Protein AF-A0A9Q0Y8W0-F1 (afdb_monomer)

Solvent-accessible surface area (backbone atoms only — not comparable to full-atom values): 10728 Å² total; per-residue (Å²): 133,84,52,69,48,58,52,47,44,50,32,36,52,51,34,32,49,40,34,57,54,47,57,70,48,88,45,72,69,58,38,52,52,37,49,51,52,36,51,53,31,54,50,52,44,53,53,51,50,51,50,48,46,49,45,43,47,73,63,55,81,49,59,82,89,46,38,66,56,55,62,47,46,57,55,52,53,52,53,52,50,53,51,51,48,55,53,47,51,73,75,35,83,51,65,51,59,43,40,47,63,69,28,56,61,34,58,60,49,42,54,47,43,68,77,70,49,78,64,56,49,69,58,27,50,76,66,73,36,53,70,62,20,48,54,52,52,53,53,53,25,58,76,60,75,45,88,78,58,68,68,58,54,44,65,70,70,71,51,97,58,88,71,62,63,78,71,49,50,62,52,54,50,48,69,42,42,93,81,65,84,94,73,83,74,94,128

Mean predicted aligned error: 11.07 Å

Secondary structure (DSSP, 8-state):
---HHHHHHHHHHHHHHHHHHHHT--SHHHHHHHHHHHHHHHHHHHHHHHHHHHHHHHHTS--GGGHHHHHHHHHHHHHHHHHHHHHHHHH---HHHHHHHHHTTHHHHHHHHHHH-PPPHHHHHHTT-HHHHHHHHHHHHHHTT-PPPHHHHHHHHSSSS---GGGTHHHHHHHH-TT--------

Sequence (187 aa):
MFGRRNTLLFCYTTGGLFGIVTVFSSNVWMYLILRFCIATVLKGIGLCCFVLDFLLAATELVAPSKRIFVGNFMWLFFAAGYTVLAGSAKLIPDWRILQLVLTLPYIPLIIITYFFVPESPRWLINQKRSEDAEKVLRKMAKVNKRIISDDFMERAFNRNEVCKYKRFEPLIKTLVRKRRPLIRGPD

pLDDT: mean 75.41, std 16.38, range [36.25, 95.56]

InterPro domains:
  IPR005828 Major facilitator, sugar transporter-like [PF00083] (1-146)
  IPR020846 Major facilitator superfamily domain [PS50850] (1-187)
  IPR036259 MFS transporter superfamily [G3DSA:1.20.1250.20] (1-185)
  IPR036259 MFS transporter superfamily [SSF103473] (2-146)

Structure (mmCIF, N/CA/C/O backbone):
data_AF-A0A9Q0Y8W0-F1
#
_entry.id   AF-A0A9Q0Y8W0-F1
#
loop_
_atom_site.group_PDB
_atom_site.id
_atom_site.type_symbol
_atom_site.label_atom_id
_atom_site.label_alt_id
_atom_site.label_comp_id
_atom_site.label_asym_id
_atom_site.label_entity_id
_atom_site.label_seq_id
_atom_site.pdbx_PDB_ins_code
_atom_site.Cartn_x
_atom_site.Cartn_y
_atom_site.Cartn_z
_atom_site.occupancy
_atom_site.B_iso_or_equiv
_atom_site.auth_seq_id
_atom_site.auth_comp_id
_atom_site.auth_asym_id
_atom_site.auth_atom_id
_atom_site.pdbx_PDB_model_num
ATOM 1 N N . MET A 1 1 ? -2.803 16.425 12.060 1.00 52.62 1 MET A N 1
ATOM 2 C CA . MET A 1 1 ? -1.991 15.277 11.590 1.00 52.62 1 MET A CA 1
ATOM 3 C C . MET A 1 1 ? -2.895 14.302 10.849 1.00 52.62 1 MET A C 1
ATOM 5 O O . MET A 1 1 ? -3.936 13.933 11.388 1.00 52.62 1 MET A O 1
ATOM 9 N N . PHE A 1 2 ? -2.544 13.957 9.608 1.00 64.06 2 PHE A N 1
ATOM 10 C CA . PHE A 1 2 ? -3.330 13.065 8.747 1.00 64.06 2 PHE A CA 1
ATOM 11 C C . PHE A 1 2 ? -3.473 11.664 9.363 1.00 64.06 2 PHE A C 1
ATOM 13 O O . PHE A 1 2 ? -2.566 11.184 10.042 1.00 64.06 2 PHE A O 1
ATOM 20 N N . GLY A 1 3 ? -4.642 11.048 9.168 1.00 71.56 3 GLY A N 1
ATOM 21 C CA . GLY A 1 3 ? -4.932 9.693 9.634 1.00 71.56 3 GLY A CA 1
ATOM 22 C C . GLY A 1 3 ? -4.072 8.657 8.916 1.00 71.56 3 GLY A C 1
ATOM 23 O O . GLY A 1 3 ? -3.661 8.848 7.775 1.00 71.56 3 GLY A O 1
ATOM 24 N N . ARG A 1 4 ? -3.816 7.543 9.588 1.00 76.56 4 ARG A N 1
ATOM 25 C CA . ARG A 1 4 ? -2.918 6.464 9.166 1.00 76.56 4 ARG A CA 1
ATOM 26 C C . ARG A 1 4 ? -3.359 5.812 7.857 1.00 76.56 4 ARG A C 1
ATOM 28 O O . ARG A 1 4 ? -2.528 5.542 6.994 1.00 76.56 4 ARG A O 1
ATOM 35 N N . ARG A 1 5 ? -4.667 5.600 7.686 1.00 82.75 5 ARG A N 1
ATOM 36 C CA . ARG A 1 5 ? -5.245 5.086 6.438 1.00 82.75 5 ARG A CA 1
ATOM 37 C C . ARG A 1 5 ? -5.061 6.095 5.311 1.00 82.75 5 ARG A C 1
ATOM 39 O O . ARG A 1 5 ? -4.659 5.717 4.218 1.00 82.75 5 ARG A O 1
ATOM 46 N N . ASN A 1 6 ? -5.329 7.371 5.581 1.00 84.12 6 ASN A N 1
ATOM 47 C CA . ASN A 1 6 ? -5.225 8.426 4.573 1.00 84.12 6 ASN A CA 1
ATOM 48 C C . ASN A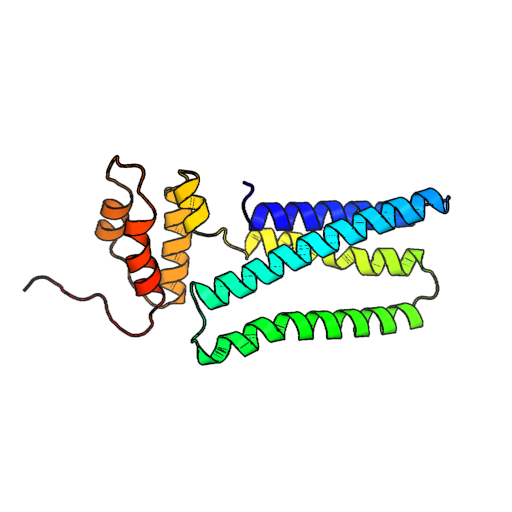 1 6 ? -3.776 8.630 4.119 1.00 84.12 6 ASN A C 1
ATOM 50 O O . ASN A 1 6 ? -3.540 8.788 2.926 1.00 84.12 6 ASN A O 1
ATOM 54 N N . THR A 1 7 ? -2.813 8.558 5.041 1.00 87.69 7 THR A N 1
ATOM 55 C CA . THR A 1 7 ? -1.385 8.602 4.708 1.00 87.69 7 THR A CA 1
ATOM 56 C C . THR A 1 7 ? -0.986 7.417 3.830 1.00 87.69 7 THR A C 1
ATOM 58 O O . THR A 1 7 ? -0.338 7.620 2.811 1.00 87.69 7 THR A O 1
ATOM 61 N N . LEU A 1 8 ? -1.421 6.193 4.156 1.00 87.25 8 LEU A N 1
ATOM 62 C CA . LEU A 1 8 ? -1.144 5.016 3.324 1.00 87.25 8 LEU A CA 1
ATOM 63 C C . LEU A 1 8 ? -1.755 5.128 1.927 1.00 87.25 8 LEU A C 1
ATOM 65 O O . LEU A 1 8 ? -1.072 4.860 0.945 1.00 87.25 8 LEU A O 1
ATOM 69 N N . LEU A 1 9 ? -3.014 5.563 1.829 1.00 90.06 9 LEU A N 1
ATOM 70 C CA . LEU A 1 9 ? -3.670 5.789 0.542 1.00 90.06 9 LEU A CA 1
ATOM 71 C C . LEU A 1 9 ? -2.912 6.824 -0.291 1.00 90.06 9 LEU A C 1
ATOM 73 O O . LEU 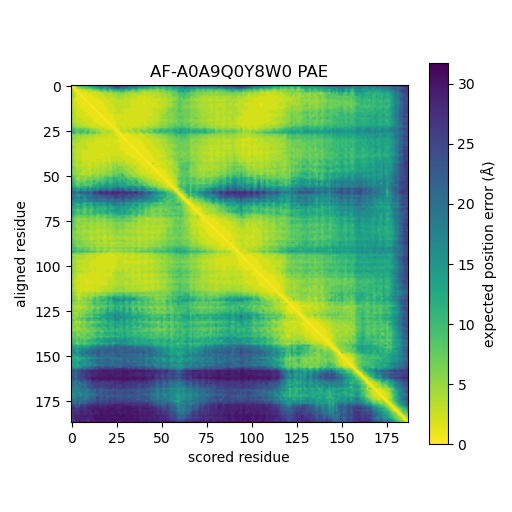A 1 9 ? -2.656 6.574 -1.463 1.00 90.06 9 LEU A O 1
ATOM 77 N N . PHE A 1 10 ? -2.497 7.936 0.319 1.00 91.56 10 PHE A N 1
ATOM 78 C CA . PHE A 1 10 ? -1.690 8.957 -0.344 1.00 91.56 10 PHE A CA 1
ATOM 79 C C . PHE A 1 10 ? -0.336 8.415 -0.819 1.00 91.56 10 PHE A C 1
ATOM 81 O O . PHE A 1 10 ? 0.087 8.685 -1.942 1.00 91.56 10 PHE A O 1
ATOM 88 N N . CYS A 1 11 ? 0.350 7.624 0.005 1.00 91.75 11 CYS A N 1
ATOM 89 C CA . CYS A 1 11 ? 1.612 7.015 -0.392 1.00 91.75 11 CYS A CA 1
ATOM 90 C C . CYS A 1 11 ? 1.425 6.004 -1.533 1.00 91.75 11 CYS A C 1
ATOM 92 O O . CYS A 1 11 ? 2.208 6.002 -2.476 1.00 91.75 11 CYS A O 1
ATOM 94 N N . TYR A 1 12 ? 0.387 5.166 -1.501 1.00 92.56 12 TYR A N 1
ATOM 95 C CA . TYR A 1 12 ? 0.153 4.219 -2.590 1.00 92.56 12 TYR A CA 1
ATOM 96 C C . TYR A 1 12 ? -0.222 4.916 -3.901 1.00 92.56 12 TYR A C 1
ATOM 98 O O . TYR A 1 12 ? 0.279 4.530 -4.956 1.00 92.56 12 TYR A O 1
ATOM 106 N N . THR A 1 13 ? -1.052 5.960 -3.861 1.00 93.69 13 THR A N 1
ATOM 107 C CA . THR A 1 13 ? -1.419 6.701 -5.076 1.00 93.69 13 THR A CA 1
ATOM 108 C C . THR A 1 13 ? -0.220 7.432 -5.668 1.00 93.69 13 THR A C 1
ATOM 110 O O . THR A 1 13 ? 0.054 7.288 -6.856 1.00 93.69 13 THR A O 1
ATOM 113 N N . THR A 1 14 ? 0.543 8.163 -4.853 1.00 94.00 14 THR A N 1
ATOM 114 C CA . THR A 1 14 ? 1.739 8.885 -5.321 1.00 94.00 14 THR A CA 1
ATOM 115 C C . THR A 1 14 ? 2.842 7.940 -5.796 1.00 94.00 14 THR A C 1
ATOM 117 O O . THR A 1 14 ? 3.442 8.186 -6.840 1.00 94.00 14 THR A O 1
ATOM 120 N N . GLY A 1 15 ? 3.069 6.824 -5.098 1.00 92.94 15 GLY A N 1
ATOM 121 C CA . GLY A 1 15 ? 4.027 5.795 -5.507 1.00 92.94 15 GLY A CA 1
ATOM 122 C C . GLY A 1 15 ? 3.657 5.148 -6.841 1.00 92.94 15 GLY A C 1
ATOM 123 O O . GLY A 1 15 ? 4.518 5.011 -7.709 1.00 92.94 15 GLY A O 1
ATOM 124 N N . GLY A 1 16 ? 2.373 4.829 -7.037 1.00 93.25 16 GLY A N 1
ATOM 125 C CA . GLY A 1 16 ? 1.867 4.299 -8.302 1.00 93.25 16 GLY A CA 1
ATOM 126 C C . GLY A 1 16 ? 1.998 5.294 -9.458 1.00 93.25 16 GLY A C 1
ATOM 127 O O . GLY A 1 16 ? 2.483 4.938 -10.530 1.00 93.25 16 GLY A O 1
ATOM 128 N N . LEU A 1 17 ? 1.650 6.564 -9.226 1.00 95.00 17 LEU A N 1
ATOM 129 C CA . LEU A 1 17 ? 1.790 7.629 -10.222 1.00 95.00 17 LEU A CA 1
ATOM 130 C C . LEU A 1 17 ? 3.249 7.829 -10.637 1.00 95.00 17 LEU A C 1
ATOM 132 O O . LEU A 1 17 ? 3.553 7.794 -11.828 1.00 95.00 17 LEU A O 1
ATOM 136 N N . PHE A 1 18 ? 4.168 7.973 -9.678 1.00 94.88 18 PHE A N 1
ATOM 137 C CA . PHE A 1 18 ? 5.590 8.086 -10.003 1.00 94.88 18 PHE A CA 1
ATOM 138 C C . PHE A 1 18 ? 6.119 6.824 -10.689 1.00 94.88 18 PHE A C 1
ATOM 140 O O . PHE A 1 18 ? 6.945 6.929 -11.597 1.00 94.88 18 PHE A O 1
ATOM 147 N N . GLY A 1 19 ? 5.616 5.644 -10.314 1.00 92.75 19 GLY A N 1
ATOM 148 C CA . GLY A 1 19 ? 5.933 4.376 -10.964 1.00 92.75 19 GLY A CA 1
ATOM 149 C C . GLY A 1 19 ? 5.612 4.381 -12.459 1.00 92.75 19 GLY A C 1
ATOM 150 O O . GLY A 1 19 ? 6.488 4.054 -13.258 1.00 92.75 19 GLY A O 1
ATOM 151 N N . ILE A 1 20 ? 4.413 4.842 -12.831 1.00 94.62 20 ILE A N 1
ATOM 152 C CA . ILE A 1 20 ? 3.975 4.982 -14.230 1.00 94.62 20 ILE A CA 1
ATOM 153 C C . ILE A 1 20 ? 4.790 6.058 -14.953 1.00 94.62 20 ILE A C 1
ATOM 155 O O . ILE A 1 20 ? 5.298 5.815 -16.042 1.00 94.62 20 ILE A O 1
ATOM 159 N N . VAL A 1 21 ? 4.973 7.235 -14.348 1.00 94.88 21 VAL A N 1
ATOM 160 C CA . VAL A 1 21 ? 5.713 8.347 -14.977 1.00 94.88 21 VAL A CA 1
ATOM 161 C C . VAL A 1 21 ? 7.175 7.970 -15.251 1.00 94.88 21 VAL A C 1
ATOM 163 O O . VAL A 1 21 ? 7.734 8.367 -16.272 1.00 94.88 21 VAL A O 1
ATOM 166 N N . THR A 1 22 ? 7.786 7.143 -14.394 1.00 93.62 22 THR A N 1
ATOM 167 C CA . THR A 1 22 ? 9.165 6.648 -14.578 1.00 93.62 22 THR A CA 1
ATOM 168 C C . THR A 1 22 ? 9.324 5.851 -15.871 1.00 93.62 22 THR A C 1
ATOM 170 O O . THR A 1 22 ? 10.373 5.910 -16.504 1.00 93.62 22 THR A O 1
ATOM 173 N N . VAL A 1 23 ? 8.279 5.154 -16.319 1.00 94.00 23 VAL A N 1
ATOM 174 C CA . VAL A 1 23 ? 8.302 4.367 -17.562 1.00 94.00 23 VAL A CA 1
ATOM 175 C C . VAL A 1 23 ? 8.443 5.256 -18.792 1.00 94.00 23 VAL A C 1
ATOM 177 O O . VAL A 1 23 ? 8.940 4.791 -19.810 1.00 94.00 23 VAL A O 1
ATOM 180 N N . PHE A 1 24 ? 8.073 6.534 -18.702 1.00 92.69 24 PHE A N 1
ATOM 181 C CA . PHE A 1 24 ? 8.186 7.509 -19.786 1.00 92.69 24 PHE A CA 1
ATOM 182 C C . PHE A 1 24 ? 9.444 8.378 -19.688 1.00 92.69 24 PHE A C 1
ATOM 184 O O . PHE A 1 24 ? 9.618 9.293 -20.487 1.00 92.69 24 PHE A O 1
ATOM 191 N N . SER A 1 25 ? 10.352 8.111 -18.741 1.00 91.94 25 SER A N 1
ATOM 192 C CA . SER A 1 25 ? 11.565 8.918 -18.619 1.00 91.94 25 SER A CA 1
ATOM 193 C C . SER A 1 25 ? 12.485 8.714 -19.826 1.00 91.94 25 SER A C 1
ATOM 195 O O . SER A 1 25 ? 12.904 7.587 -20.117 1.00 91.94 25 SER A O 1
ATOM 197 N N . SER A 1 26 ? 12.821 9.811 -20.502 1.00 89.44 26 SER A N 1
ATOM 198 C CA . SER A 1 26 ? 13.785 9.836 -21.615 1.00 89.44 26 SER A CA 1
ATOM 199 C C . SER A 1 26 ? 15.170 10.328 -21.186 1.00 89.44 26 SER A C 1
ATOM 201 O O . SER A 1 26 ? 16.152 10.051 -21.861 1.00 89.44 26 SER A O 1
ATOM 203 N N . ASN A 1 27 ? 15.258 11.015 -20.039 1.00 92.81 27 ASN A N 1
ATOM 204 C CA . ASN A 1 27 ? 16.492 11.586 -19.499 1.00 92.81 27 ASN A CA 1
ATOM 205 C C . ASN A 1 27 ? 16.899 10.900 -18.191 1.00 92.81 27 ASN A C 1
ATOM 207 O O . ASN A 1 27 ? 16.056 10.649 -17.327 1.00 92.81 27 ASN A O 1
ATOM 211 N N . VAL A 1 28 ? 18.205 10.698 -17.996 1.00 92.56 28 VAL A N 1
ATOM 212 C CA . VAL A 1 28 ? 18.759 10.096 -16.768 1.00 92.56 28 VAL A CA 1
ATOM 213 C C . VAL A 1 28 ? 18.404 10.924 -15.529 1.00 92.56 28 VAL A C 1
ATOM 215 O O . VAL A 1 28 ? 17.997 10.366 -14.516 1.00 92.56 28 VAL A O 1
ATOM 218 N N . TRP A 1 29 ? 18.464 12.256 -15.612 1.00 94.81 29 TRP A N 1
ATOM 219 C CA . TRP A 1 29 ? 18.089 13.140 -14.501 1.00 94.81 29 TRP A CA 1
ATOM 220 C C . TRP A 1 29 ? 16.623 12.987 -14.090 1.00 94.81 29 TRP A C 1
ATOM 222 O O . TRP A 1 29 ? 16.322 12.880 -12.903 1.00 94.81 29 TRP A O 1
ATOM 232 N N . MET A 1 30 ? 15.716 12.900 -15.068 1.00 93.38 30 MET A N 1
ATOM 233 C CA . MET A 1 30 ? 14.295 12.647 -14.814 1.00 93.38 30 MET A CA 1
ATOM 234 C C . MET A 1 30 ? 14.099 11.290 -14.130 1.00 93.38 30 MET A C 1
ATOM 236 O O . MET A 1 30 ? 13.372 11.200 -13.144 1.00 93.38 30 MET A O 1
ATOM 240 N N . TYR A 1 31 ? 14.791 10.253 -14.607 1.00 92.19 31 TYR A N 1
ATOM 241 C CA . TYR A 1 31 ? 14.757 8.926 -13.996 1.00 92.19 31 TYR A CA 1
ATOM 242 C C . TYR A 1 31 ? 15.250 8.941 -12.539 1.00 92.19 31 TYR A C 1
ATOM 244 O O . TYR A 1 31 ? 14.592 8.381 -11.663 1.00 92.19 31 TYR A O 1
ATOM 252 N N . LEU A 1 32 ? 16.369 9.615 -12.252 1.00 94.44 32 LEU A N 1
ATOM 253 C CA . LEU A 1 32 ? 16.937 9.705 -10.902 1.00 94.44 32 LEU A CA 1
ATOM 254 C C . LEU A 1 32 ? 16.018 10.453 -9.929 1.00 94.44 32 LEU A C 1
ATOM 256 O O . LEU A 1 32 ? 15.803 9.983 -8.811 1.00 94.44 32 LEU A O 1
ATOM 260 N N . ILE A 1 33 ? 15.436 11.576 -10.358 1.00 95.56 33 ILE A N 1
ATOM 261 C CA . ILE A 1 33 ? 14.494 12.350 -9.539 1.00 95.56 33 ILE A CA 1
ATOM 262 C C . ILE A 1 33 ? 13.257 11.504 -9.219 1.00 95.56 33 ILE A C 1
ATOM 264 O O . ILE A 1 33 ? 12.865 11.392 -8.058 1.00 95.56 33 ILE A O 1
ATOM 268 N N . LEU A 1 34 ? 12.675 10.840 -10.220 1.00 93.88 34 LEU A N 1
ATOM 269 C CA . LEU A 1 34 ? 11.510 9.979 -10.011 1.00 93.88 34 LEU A CA 1
ATOM 270 C C . LEU A 1 34 ? 11.836 8.787 -9.105 1.00 93.88 34 LEU A C 1
ATOM 272 O O . LEU A 1 34 ? 11.052 8.459 -8.214 1.00 93.88 34 LEU A O 1
ATOM 276 N N . ARG A 1 35 ? 13.020 8.181 -9.255 1.00 92.25 35 ARG A N 1
ATOM 277 C CA . ARG A 1 35 ? 13.505 7.126 -8.352 1.00 92.25 35 ARG A CA 1
ATOM 278 C C . ARG A 1 35 ? 13.642 7.616 -6.917 1.00 92.25 35 ARG A C 1
ATOM 280 O O . ARG A 1 35 ? 13.246 6.893 -6.004 1.00 92.25 35 ARG A O 1
ATOM 287 N N . PHE A 1 36 ? 14.145 8.829 -6.711 1.00 94.75 36 PHE A N 1
ATOM 288 C CA . PHE A 1 36 ? 14.231 9.441 -5.389 1.00 94.75 36 PHE A CA 1
ATOM 289 C C . PHE A 1 36 ? 12.840 9.672 -4.772 1.00 94.75 36 PHE A C 1
ATOM 291 O O . PHE A 1 36 ? 12.607 9.321 -3.610 1.00 94.75 36 PHE A O 1
ATOM 298 N N . CYS A 1 37 ? 11.883 10.178 -5.556 1.00 94.50 37 CYS A N 1
ATOM 299 C CA . CYS A 1 37 ? 10.496 10.351 -5.120 1.00 94.50 37 CYS A CA 1
ATOM 300 C C . CYS A 1 37 ? 9.853 9.011 -4.729 1.00 94.50 37 CYS A C 1
ATOM 302 O O . CYS A 1 37 ? 9.291 8.893 -3.639 1.00 94.50 37 CYS A O 1
ATOM 304 N N . ILE A 1 38 ? 10.001 7.976 -5.563 1.00 93.00 38 ILE A N 1
ATOM 305 C CA . ILE A 1 38 ? 9.509 6.620 -5.271 1.00 93.00 38 ILE A CA 1
ATOM 306 C C . ILE A 1 38 ? 10.153 6.073 -3.992 1.00 93.00 38 ILE A C 1
ATOM 308 O O . ILE A 1 38 ? 9.450 5.539 -3.136 1.00 93.00 38 ILE A O 1
ATOM 312 N N . ALA A 1 39 ? 11.470 6.227 -3.824 1.00 92.06 39 ALA A N 1
ATOM 313 C CA . ALA A 1 39 ? 12.176 5.765 -2.631 1.00 92.06 39 ALA A CA 1
ATOM 314 C C . ALA A 1 39 ? 11.650 6.447 -1.360 1.00 92.06 39 ALA A C 1
ATOM 316 O O . ALA A 1 39 ? 11.426 5.782 -0.348 1.00 92.06 39 ALA A O 1
ATOM 317 N N . THR A 1 40 ? 11.386 7.752 -1.423 1.00 92.19 40 THR A N 1
ATOM 318 C CA . THR A 1 40 ? 10.826 8.521 -0.302 1.00 92.19 40 THR A CA 1
ATOM 319 C C . THR A 1 40 ? 9.428 8.028 0.063 1.00 92.19 40 THR A C 1
ATOM 321 O O . THR A 1 40 ? 9.139 7.780 1.236 1.00 92.19 40 THR A O 1
ATOM 324 N N . VAL A 1 41 ? 8.579 7.800 -0.940 1.00 92.06 41 VAL A N 1
ATOM 325 C CA . VAL A 1 41 ? 7.234 7.248 -0.744 1.00 92.06 41 VAL A CA 1
ATOM 326 C C . VAL A 1 41 ? 7.292 5.844 -0.136 1.00 92.06 41 VAL A C 1
ATOM 328 O O . VAL A 1 41 ? 6.598 5.579 0.845 1.00 92.06 41 VAL A O 1
ATOM 331 N N . LEU A 1 42 ? 8.160 4.962 -0.642 1.00 88.62 42 LEU A N 1
ATOM 332 C CA . LEU A 1 42 ? 8.352 3.610 -0.105 1.00 88.62 42 LEU A CA 1
ATOM 333 C C . LEU A 1 42 ? 8.801 3.627 1.361 1.00 88.62 42 LEU A C 1
ATOM 335 O O . LEU A 1 42 ? 8.310 2.833 2.166 1.00 88.62 42 LEU A O 1
ATOM 339 N N . LYS A 1 43 ? 9.693 4.551 1.739 1.00 87.25 43 LYS A N 1
ATOM 340 C CA . LYS A 1 43 ? 10.077 4.749 3.145 1.00 87.25 43 LYS A CA 1
ATOM 341 C C . LYS A 1 43 ? 8.895 5.225 3.992 1.00 87.25 43 LYS A C 1
ATOM 343 O O . LYS A 1 43 ? 8.714 4.717 5.097 1.00 87.25 43 LYS A O 1
ATOM 348 N N . GLY A 1 44 ? 8.062 6.124 3.464 1.00 86.31 44 GLY A N 1
ATOM 349 C CA . GLY A 1 44 ? 6.818 6.556 4.108 1.00 86.31 44 GLY A CA 1
ATOM 350 C C . GLY A 1 44 ? 5.840 5.403 4.357 1.00 86.31 44 GLY A C 1
ATOM 351 O O . GLY A 1 44 ? 5.316 5.273 5.465 1.00 86.31 44 GLY A O 1
ATOM 352 N N . ILE A 1 45 ? 5.657 4.519 3.370 1.00 85.69 45 ILE A N 1
ATOM 353 C CA . ILE A 1 45 ? 4.845 3.297 3.504 1.00 85.69 45 ILE A CA 1
ATOM 354 C C . ILE A 1 45 ? 5.426 2.402 4.597 1.00 85.69 45 ILE A C 1
ATOM 356 O O . ILE A 1 45 ? 4.697 1.999 5.499 1.00 85.69 45 ILE A O 1
ATOM 360 N N . GLY A 1 46 ? 6.737 2.141 4.563 1.00 83.88 46 GLY A N 1
ATOM 361 C CA . GLY A 1 46 ? 7.416 1.316 5.563 1.00 83.88 46 GLY A CA 1
ATOM 362 C C . GLY A 1 46 ? 7.227 1.839 6.987 1.00 83.88 46 GLY A C 1
ATOM 363 O O . GLY A 1 46 ? 6.885 1.068 7.881 1.00 83.88 46 GLY A O 1
ATOM 364 N N . LEU A 1 47 ? 7.361 3.152 7.197 1.00 83.31 47 LEU A N 1
ATOM 365 C CA . LEU A 1 47 ? 7.113 3.777 8.497 1.00 83.31 47 LEU A CA 1
ATOM 366 C C . LEU A 1 47 ? 5.649 3.608 8.932 1.00 83.31 47 LEU A C 1
ATOM 368 O O . LEU A 1 47 ? 5.381 3.251 10.078 1.00 83.31 47 LEU A O 1
ATOM 372 N N . CYS A 1 48 ? 4.696 3.829 8.022 1.00 81.81 48 CYS A N 1
ATOM 373 C CA . CYS A 1 48 ? 3.276 3.662 8.318 1.00 81.81 48 CYS A CA 1
ATOM 374 C C . CYS A 1 48 ? 2.943 2.211 8.685 1.00 81.81 48 CYS A C 1
ATOM 376 O O . CYS A 1 48 ? 2.250 2.003 9.677 1.00 81.81 48 CYS A O 1
ATOM 378 N N . CYS A 1 49 ? 3.465 1.232 7.938 1.00 78.38 49 CYS A N 1
ATOM 379 C CA . CYS A 1 49 ? 3.350 -0.203 8.216 1.00 78.38 49 CYS A CA 1
ATOM 380 C C . CYS A 1 49 ? 3.928 -0.557 9.586 1.00 78.38 49 CYS A C 1
ATOM 382 O O . CYS A 1 49 ? 3.216 -1.125 10.406 1.00 78.38 49 CYS A O 1
ATOM 384 N N . PHE A 1 50 ? 5.147 -0.106 9.885 1.00 75.06 50 PHE A N 1
ATOM 385 C CA . PHE A 1 50 ? 5.776 -0.329 11.185 1.00 75.06 50 PHE A CA 1
ATOM 386 C C . PHE A 1 50 ? 4.938 0.245 12.334 1.00 75.06 50 PHE A C 1
ATOM 388 O O . PHE A 1 50 ? 4.749 -0.400 13.364 1.00 75.06 50 PHE A O 1
ATOM 395 N N . VAL A 1 51 ? 4.368 1.439 12.148 1.00 73.75 51 VAL A N 1
ATOM 396 C CA . VAL A 1 51 ? 3.431 2.026 13.111 1.00 73.75 51 VAL A CA 1
ATOM 397 C C . VAL A 1 51 ? 2.129 1.223 13.178 1.00 73.75 51 VAL A C 1
ATOM 399 O O . VAL A 1 51 ? 1.590 1.089 14.274 1.00 73.75 51 VAL A O 1
ATOM 402 N N . LEU A 1 52 ? 1.610 0.661 12.073 1.00 71.06 52 LEU A N 1
ATOM 403 C CA . LEU A 1 52 ? 0.447 -0.235 12.130 1.00 71.06 52 LEU A CA 1
ATOM 404 C C . LEU A 1 52 ? 0.758 -1.454 12.981 1.00 71.06 52 LEU A C 1
ATOM 406 O O . LEU A 1 52 ? -0.033 -1.771 13.859 1.00 71.06 52 LEU A O 1
ATOM 410 N N . ASP A 1 53 ? 1.880 -2.112 12.717 1.00 66.75 53 ASP A N 1
ATOM 411 C CA . ASP A 1 53 ? 2.270 -3.364 13.349 1.00 66.75 53 ASP A CA 1
ATOM 412 C C . ASP A 1 53 ? 2.565 -3.143 14.825 1.00 66.75 53 ASP A C 1
ATOM 414 O O . ASP A 1 53 ? 2.056 -3.871 15.679 1.00 66.75 53 ASP A O 1
ATOM 418 N N . PHE A 1 54 ? 3.294 -2.072 15.147 1.00 66.25 54 PHE A N 1
ATOM 419 C CA . PHE A 1 54 ? 3.543 -1.670 16.521 1.00 66.25 54 PHE A CA 1
ATOM 420 C C . PHE A 1 54 ? 2.247 -1.290 17.230 1.00 66.25 54 PHE A C 1
ATOM 422 O O . PHE A 1 54 ? 2.023 -1.742 18.346 1.00 66.25 54 PHE A O 1
ATOM 429 N N . LEU A 1 55 ? 1.352 -0.520 16.603 1.00 62.72 55 LEU A N 1
ATOM 430 C CA . LEU A 1 55 ? 0.061 -0.181 17.197 1.00 62.72 55 LEU A CA 1
ATOM 431 C C . LEU A 1 55 ? -0.802 -1.438 17.367 1.00 62.72 55 LEU A C 1
ATOM 433 O O . LEU A 1 55 ? -1.373 -1.617 18.430 1.00 62.72 55 LEU A O 1
ATOM 437 N N . LEU A 1 56 ? -0.877 -2.345 16.396 1.00 60.62 56 LEU A N 1
ATOM 438 C CA . LEU A 1 56 ? -1.618 -3.610 16.499 1.00 60.62 56 LEU A CA 1
ATOM 439 C C . LEU A 1 56 ? -1.058 -4.501 17.621 1.00 60.62 56 LEU A C 1
ATOM 441 O O . LEU A 1 56 ? -1.827 -5.078 18.395 1.00 60.62 56 LEU A O 1
ATOM 445 N N . ALA A 1 57 ? 0.270 -4.557 17.753 1.00 54.91 57 ALA A N 1
ATOM 446 C CA . ALA A 1 57 ? 0.981 -5.286 18.800 1.00 54.91 57 ALA A CA 1
ATOM 447 C C . ALA A 1 57 ? 0.861 -4.623 20.188 1.00 54.91 57 ALA A C 1
ATOM 449 O O . ALA A 1 57 ? 0.806 -5.316 21.212 1.00 54.91 57 ALA A O 1
ATOM 450 N N . ALA A 1 58 ? 0.824 -3.289 20.238 1.00 50.31 58 ALA A N 1
ATOM 451 C CA . ALA A 1 58 ? 0.768 -2.493 21.459 1.00 50.31 58 ALA A CA 1
ATOM 452 C C . ALA A 1 58 ? -0.663 -2.274 21.958 1.00 50.31 58 ALA A C 1
ATOM 454 O O . ALA A 1 58 ? -0.871 -2.213 23.170 1.00 50.31 58 ALA A O 1
ATOM 455 N N . THR A 1 59 ? -1.641 -2.154 21.057 1.00 49.91 59 THR A N 1
ATOM 456 C CA . THR A 1 59 ? -2.998 -1.729 21.408 1.00 49.91 59 THR A CA 1
ATOM 457 C C . THR A 1 59 ? -4.022 -2.848 21.481 1.00 49.91 59 THR A C 1
ATOM 459 O O . THR A 1 59 ? -4.724 -2.844 22.483 1.00 49.91 59 THR A O 1
ATOM 462 N N . GLU A 1 60 ? -4.160 -3.796 20.543 1.00 50.78 60 GLU A N 1
ATOM 463 C CA . GLU A 1 60 ? -5.543 -4.291 20.362 1.00 50.78 60 GLU A CA 1
ATOM 464 C C . GLU A 1 60 ? -5.831 -5.769 20.022 1.00 50.78 60 GLU A C 1
ATOM 466 O O . GLU A 1 60 ? -6.970 -6.172 20.244 1.00 50.78 60 GLU A O 1
ATOM 471 N N . LEU A 1 61 ? -4.913 -6.635 19.561 1.00 50.16 61 LEU A N 1
ATOM 472 C CA . LEU A 1 61 ? -5.346 -7.986 19.098 1.00 50.16 61 LEU A CA 1
ATOM 473 C C . LEU A 1 61 ? -4.413 -9.162 19.413 1.00 50.16 61 LEU A C 1
ATOM 475 O O . LEU A 1 61 ? -4.787 -10.323 19.230 1.00 50.16 61 LEU A O 1
ATOM 479 N N . VAL A 1 62 ? -3.205 -8.894 19.900 1.00 48.94 62 VAL A N 1
ATOM 480 C CA . VAL A 1 62 ? -2.137 -9.895 19.915 1.00 48.94 62 VAL A CA 1
ATOM 481 C C . VAL A 1 62 ? -1.585 -10.037 21.328 1.00 48.94 62 VAL A C 1
ATOM 483 O O . VAL A 1 62 ? -1.149 -9.067 21.946 1.00 48.94 62 VAL A O 1
ATOM 486 N N . ALA A 1 63 ? -1.640 -11.260 21.866 1.00 51.56 63 ALA A N 1
ATOM 487 C CA . ALA A 1 63 ? -1.071 -11.568 23.174 1.00 51.56 63 ALA A CA 1
ATOM 488 C C . ALA A 1 63 ? 0.417 -11.156 23.213 1.00 51.56 63 ALA A C 1
ATOM 490 O O . ALA A 1 63 ? 1.091 -11.275 22.188 1.00 51.56 63 ALA A O 1
ATOM 491 N N . PRO A 1 64 ? 0.961 -10.722 24.367 1.00 56.84 64 PRO A N 1
ATOM 492 C CA . PRO A 1 64 ? 2.362 -10.307 24.490 1.00 56.84 64 PRO A CA 1
ATOM 493 C C . PRO A 1 64 ? 3.365 -11.304 23.885 1.00 56.84 64 PRO A C 1
ATOM 495 O O . PRO A 1 64 ? 4.358 -10.887 23.299 1.00 56.84 64 PRO A O 1
ATOM 498 N N . SER A 1 65 ? 3.051 -12.604 23.935 1.00 59.06 65 SER A N 1
ATOM 499 C CA . SER A 1 65 ? 3.844 -13.702 23.364 1.00 59.06 65 SER A CA 1
ATOM 500 C C . SER A 1 65 ? 3.950 -13.710 21.835 1.00 59.06 65 SER A C 1
ATOM 502 O O . SER A 1 65 ? 4.848 -14.335 21.286 1.00 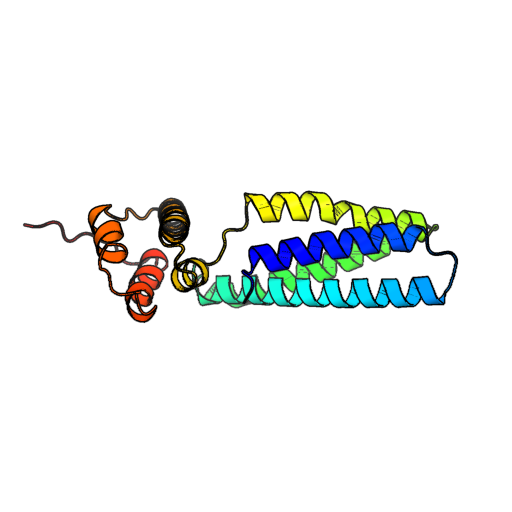59.06 65 SER A O 1
ATOM 504 N N . LYS A 1 66 ? 3.050 -13.027 21.123 1.00 60.78 66 LYS A N 1
ATOM 505 C CA . LYS A 1 66 ? 2.971 -13.017 19.653 1.00 60.78 66 LYS A CA 1
ATOM 506 C C . LYS A 1 66 ? 3.463 -11.695 19.041 1.00 60.78 66 LYS A C 1
ATOM 508 O O . LYS A 1 66 ? 3.477 -11.560 17.822 1.00 60.78 66 LYS A O 1
ATOM 513 N N . ARG A 1 67 ? 3.901 -10.730 19.860 1.00 64.75 67 ARG A N 1
ATOM 514 C CA . ARG A 1 67 ? 4.378 -9.409 19.404 1.00 64.75 67 ARG A CA 1
ATOM 515 C C . ARG A 1 67 ? 5.623 -9.494 18.522 1.00 64.75 67 ARG A C 1
ATOM 517 O O . ARG A 1 67 ? 5.678 -8.831 17.495 1.00 64.75 67 ARG A O 1
ATOM 524 N N . ILE A 1 68 ? 6.577 -10.347 18.898 1.00 66.69 68 ILE A N 1
ATOM 525 C CA . ILE A 1 68 ? 7.801 -10.587 18.117 1.00 66.69 68 ILE A CA 1
ATOM 526 C C . ILE A 1 68 ? 7.446 -11.200 16.757 1.00 66.69 68 ILE A C 1
ATOM 528 O O . ILE A 1 68 ? 7.976 -10.785 15.735 1.00 66.69 68 ILE A O 1
ATOM 532 N N . PHE A 1 69 ? 6.491 -12.134 16.731 1.00 66.94 69 PHE A N 1
ATOM 533 C CA . PHE A 1 69 ? 6.026 -12.751 15.490 1.00 66.94 69 PHE A CA 1
ATOM 534 C C . PHE A 1 69 ? 5.390 -11.728 14.538 1.00 66.94 69 PHE A C 1
ATOM 536 O O . PHE A 1 69 ? 5.710 -11.732 13.358 1.00 66.94 69 PHE A O 1
ATOM 543 N N . VAL A 1 70 ? 4.551 -10.817 15.046 1.00 67.56 70 VAL A N 1
ATOM 544 C CA . VAL A 1 70 ? 3.940 -9.746 14.232 1.00 67.56 70 VAL A CA 1
ATOM 545 C C . VAL A 1 70 ? 4.990 -8.765 13.710 1.00 67.56 70 VAL A C 1
ATOM 547 O O . VAL A 1 70 ? 4.962 -8.432 12.532 1.00 67.56 70 VAL A O 1
ATOM 550 N N . GLY A 1 71 ? 5.952 -8.358 14.544 1.00 67.75 71 GLY A N 1
ATOM 551 C CA . GLY A 1 71 ? 7.049 -7.490 14.103 1.00 67.75 71 GLY A CA 1
ATOM 552 C C . GLY A 1 71 ? 7.946 -8.147 13.047 1.00 67.75 71 GLY A C 1
ATOM 553 O O . GLY A 1 71 ? 8.360 -7.496 12.093 1.00 67.75 71 GLY A O 1
ATOM 554 N N . ASN A 1 72 ? 8.202 -9.452 13.172 1.00 75.75 72 ASN A N 1
ATOM 555 C CA . ASN A 1 72 ? 8.981 -10.214 12.192 1.00 75.75 72 ASN A CA 1
ATOM 556 C C . ASN A 1 72 ? 8.206 -10.524 10.911 1.00 75.75 72 ASN A C 1
ATOM 558 O O . ASN A 1 72 ? 8.820 -10.700 9.862 1.00 75.75 72 ASN A O 1
ATOM 562 N N . PHE A 1 73 ? 6.875 -10.558 10.969 1.00 75.25 73 PHE A N 1
ATOM 563 C CA . PHE A 1 73 ? 6.036 -10.803 9.802 1.00 75.25 73 PHE A CA 1
ATOM 564 C C . PHE A 1 73 ? 6.333 -9.780 8.702 1.00 75.25 73 PHE A C 1
ATOM 566 O O . PHE A 1 73 ? 6.610 -10.176 7.577 1.00 75.25 73 PHE A O 1
ATOM 573 N N . MET A 1 74 ? 6.417 -8.488 9.037 1.00 75.69 74 MET A N 1
ATOM 574 C CA . MET A 1 74 ? 6.779 -7.424 8.091 1.00 75.69 74 MET A CA 1
ATOM 575 C C . MET A 1 74 ? 8.099 -7.717 7.360 1.00 75.69 74 MET A C 1
ATOM 577 O O . MET A 1 74 ? 8.158 -7.630 6.134 1.00 75.69 74 MET A O 1
ATOM 581 N N . TRP A 1 75 ? 9.143 -8.125 8.087 1.00 83.00 75 TRP A N 1
ATOM 582 C CA . TRP A 1 75 ? 10.446 -8.458 7.502 1.00 83.00 75 TRP A CA 1
ATOM 583 C C . TRP A 1 75 ? 10.386 -9.659 6.555 1.00 83.00 75 TRP A C 1
ATOM 585 O O . TRP A 1 75 ? 11.044 -9.641 5.516 1.00 83.00 75 TRP A O 1
ATOM 595 N N . LEU A 1 76 ? 9.556 -10.661 6.860 1.00 84.62 76 LEU A N 1
ATOM 596 C CA . LEU A 1 76 ? 9.322 -11.796 5.964 1.00 84.62 76 LEU A CA 1
ATOM 597 C C . LEU A 1 76 ? 8.657 -11.354 4.652 1.00 84.62 76 LEU A C 1
ATOM 599 O O . LEU A 1 76 ? 9.073 -11.806 3.587 1.00 84.62 76 LEU A O 1
ATOM 603 N N . PHE A 1 77 ? 7.690 -10.429 4.699 1.00 83.44 77 PHE A N 1
ATOM 604 C CA . PHE A 1 77 ? 7.101 -9.853 3.480 1.00 83.44 77 PHE A CA 1
ATOM 605 C C . PHE A 1 77 ? 8.115 -9.049 2.671 1.00 83.44 77 PHE A C 1
ATOM 607 O O . PHE A 1 77 ? 8.119 -9.150 1.445 1.00 83.44 77 PHE A O 1
ATOM 614 N N . PHE A 1 78 ? 8.997 -8.288 3.327 1.00 84.19 78 PHE A N 1
ATOM 615 C CA . PHE A 1 78 ? 10.079 -7.587 2.633 1.00 84.19 78 PHE A CA 1
ATOM 616 C C . PHE A 1 78 ? 11.025 -8.560 1.934 1.00 84.19 78 PHE A C 1
ATOM 618 O O . PHE A 1 78 ? 11.314 -8.377 0.753 1.00 84.19 78 PHE A O 1
ATOM 625 N N . ALA A 1 79 ? 11.477 -9.601 2.636 1.00 89.75 79 ALA A N 1
ATOM 626 C CA . ALA A 1 79 ? 12.351 -10.619 2.065 1.00 89.75 79 ALA A CA 1
ATOM 627 C C . ALA A 1 79 ? 11.694 -11.293 0.851 1.00 89.75 79 ALA A C 1
ATOM 629 O O . ALA A 1 79 ? 12.283 -11.316 -0.227 1.00 89.75 79 ALA A O 1
ATOM 630 N N . ALA A 1 80 ? 10.441 -11.738 0.994 1.00 90.12 80 ALA A N 1
ATOM 631 C CA . ALA A 1 80 ? 9.677 -12.329 -0.100 1.00 90.12 80 ALA A CA 1
ATOM 632 C C . ALA A 1 80 ? 9.521 -11.363 -1.288 1.00 90.12 80 ALA A C 1
ATOM 634 O O . ALA A 1 80 ? 9.716 -11.759 -2.435 1.00 90.12 80 ALA A O 1
ATOM 635 N N . GLY A 1 81 ? 9.233 -10.084 -1.023 1.00 89.00 81 GLY A N 1
ATOM 636 C CA . GLY A 1 81 ? 9.132 -9.047 -2.049 1.00 89.00 81 GLY A CA 1
ATOM 637 C C . GLY A 1 81 ? 1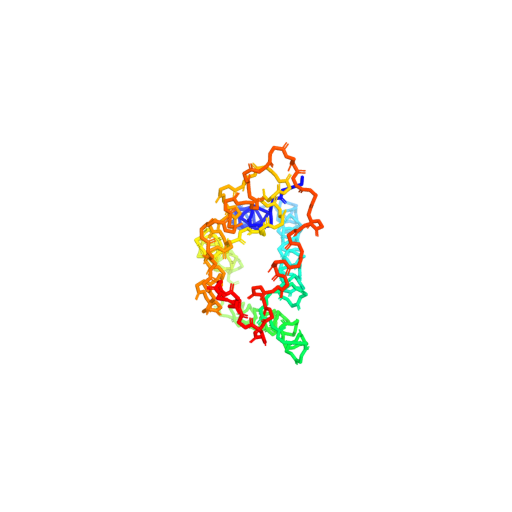0.432 -8.856 -2.834 1.00 89.00 81 GLY A C 1
ATOM 638 O O . GLY A 1 81 ? 10.397 -8.791 -4.061 1.00 89.00 81 GLY A O 1
ATOM 639 N N . TYR A 1 82 ? 11.586 -8.835 -2.158 1.00 90.94 82 TYR A N 1
ATOM 640 C CA . TYR A 1 82 ? 12.890 -8.763 -2.827 1.00 90.94 82 TYR A CA 1
ATOM 641 C C . TYR A 1 82 ? 13.202 -10.018 -3.644 1.00 90.94 82 TYR A C 1
ATOM 643 O O . TYR A 1 82 ? 13.731 -9.901 -4.748 1.00 90.94 82 TYR A O 1
ATOM 651 N N . THR A 1 83 ? 12.844 -11.207 -3.155 1.00 93.81 83 THR A N 1
ATOM 652 C CA . THR A 1 83 ? 13.009 -12.454 -3.915 1.00 93.81 83 THR A CA 1
ATOM 653 C C . THR A 1 83 ? 12.159 -12.449 -5.188 1.00 93.81 83 THR A C 1
ATOM 655 O O . THR A 1 83 ? 12.667 -12.764 -6.264 1.00 93.81 83 THR A O 1
ATOM 658 N N . VAL A 1 84 ? 10.891 -12.032 -5.100 1.00 91.44 84 VAL A N 1
ATOM 659 C CA . VAL A 1 84 ? 9.997 -11.899 -6.266 1.00 91.44 84 VAL A CA 1
ATOM 660 C C . VAL A 1 84 ? 10.503 -10.834 -7.239 1.00 91.44 84 VAL A C 1
ATOM 662 O O . VAL A 1 84 ? 10.456 -11.047 -8.451 1.00 91.44 84 VAL A O 1
ATOM 665 N N . LEU A 1 85 ? 11.027 -9.715 -6.731 1.00 90.00 85 LEU A N 1
ATOM 666 C CA . LEU A 1 85 ? 11.647 -8.674 -7.549 1.00 90.00 85 LEU A CA 1
ATOM 667 C C . LEU A 1 85 ? 12.864 -9.216 -8.309 1.00 90.00 85 LEU A C 1
ATOM 669 O O . LEU A 1 85 ? 12.956 -9.021 -9.517 1.00 90.00 85 LEU A O 1
ATOM 673 N N . ALA A 1 86 ? 13.769 -9.921 -7.626 1.00 92.00 86 ALA A N 1
ATOM 674 C CA . ALA A 1 86 ? 14.954 -10.511 -8.244 1.00 92.00 86 ALA A CA 1
ATOM 675 C C . ALA A 1 86 ? 14.583 -11.560 -9.307 1.00 92.00 86 ALA A C 1
ATOM 677 O O . ALA A 1 86 ? 15.159 -11.570 -10.394 1.00 92.00 86 ALA A O 1
ATOM 678 N N . GLY A 1 87 ? 13.578 -12.398 -9.028 1.00 92.75 87 GLY A N 1
ATOM 679 C CA . GLY A 1 87 ? 13.035 -13.348 -10.001 1.00 92.75 87 GLY A CA 1
ATOM 680 C C . GLY A 1 87 ? 12.437 -12.651 -11.225 1.00 92.75 87 GLY A C 1
ATOM 681 O O . GLY A 1 87 ? 12.780 -12.986 -12.356 1.00 92.75 87 GLY A O 1
ATOM 682 N N . SER A 1 88 ? 11.609 -11.627 -11.004 1.00 90.38 88 SER A N 1
ATOM 683 C CA . SER A 1 88 ? 11.005 -10.822 -12.075 1.00 90.38 88 SER A CA 1
ATOM 684 C C . SER A 1 88 ? 12.058 -10.119 -12.933 1.00 90.38 88 SER A C 1
ATOM 686 O O . SER A 1 88 ? 11.940 -10.117 -14.153 1.00 90.38 88 SER A O 1
ATOM 688 N N . ALA A 1 89 ? 13.114 -9.576 -12.322 1.00 91.69 89 ALA A N 1
ATOM 689 C CA . ALA A 1 89 ? 14.200 -8.906 -13.036 1.00 91.69 89 ALA A CA 1
ATOM 690 C C . ALA A 1 89 ? 14.994 -9.857 -13.945 1.00 91.69 89 ALA A C 1
ATOM 692 O O . ALA A 1 89 ? 15.493 -9.439 -14.984 1.00 91.69 89 ALA A O 1
ATOM 693 N N . LYS A 1 90 ? 15.093 -11.143 -13.583 1.00 92.12 90 LYS A N 1
ATOM 694 C CA . LYS A 1 90 ? 15.723 -12.161 -14.436 1.00 92.12 90 LYS A CA 1
ATOM 695 C C . LYS A 1 90 ? 14.843 -12.544 -15.631 1.00 92.12 90 LYS A C 1
ATOM 697 O O . LYS A 1 90 ? 15.370 -12.847 -16.696 1.00 92.12 90 LYS A O 1
ATOM 702 N N . LEU A 1 91 ? 13.523 -12.570 -15.447 1.00 93.00 91 LEU A N 1
ATOM 703 C CA . LEU A 1 91 ? 12.563 -12.951 -16.490 1.00 93.00 91 LEU A CA 1
ATOM 704 C C . LEU A 1 91 ? 12.236 -11.798 -17.448 1.00 93.00 91 LEU A C 1
ATOM 706 O O . LEU A 1 91 ? 11.914 -12.043 -18.607 1.00 93.00 91 LEU A O 1
ATOM 710 N N . ILE A 1 92 ? 12.302 -10.555 -16.966 1.00 93.19 92 ILE A N 1
ATOM 711 C CA . ILE A 1 92 ? 11.922 -9.352 -17.707 1.00 93.19 92 ILE A CA 1
ATOM 712 C C . ILE A 1 92 ? 13.173 -8.489 -17.917 1.00 93.19 92 ILE A C 1
ATOM 714 O O . ILE A 1 92 ? 13.538 -7.719 -17.027 1.00 93.19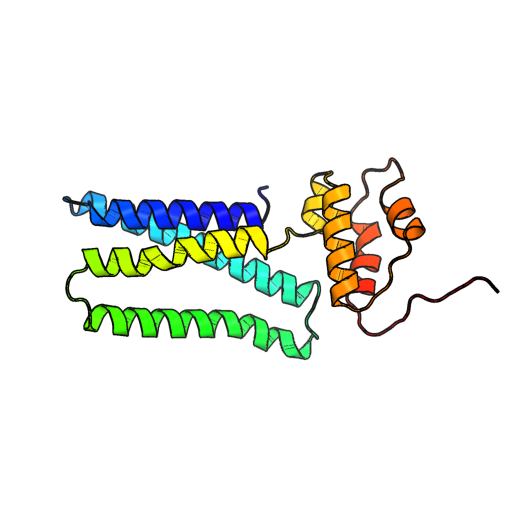 92 ILE A O 1
ATOM 718 N N . PRO A 1 93 ? 13.830 -8.589 -19.086 1.00 88.88 93 PRO A N 1
ATOM 719 C CA . PRO A 1 93 ? 15.046 -7.827 -19.370 1.00 88.88 93 PRO A CA 1
ATOM 720 C C . PRO A 1 93 ? 14.776 -6.335 -19.613 1.00 88.88 93 PRO A C 1
ATOM 722 O O . PRO A 1 93 ? 15.659 -5.507 -19.398 1.00 88.88 93 PRO A O 1
ATOM 725 N N . ASP A 1 94 ? 13.561 -5.968 -20.035 1.00 92.75 94 ASP A N 1
ATOM 726 C CA . ASP A 1 94 ? 13.178 -4.566 -20.199 1.00 92.75 94 ASP A CA 1
ATOM 727 C C . ASP A 1 94 ? 12.794 -3.943 -18.848 1.00 92.75 94 ASP A C 1
ATOM 729 O O . ASP A 1 94 ? 11.760 -4.257 -18.248 1.00 92.75 94 ASP A O 1
ATOM 733 N N . TRP A 1 95 ? 13.615 -2.999 -18.387 1.00 91.38 95 TRP A N 1
ATOM 734 C CA . TRP A 1 95 ? 13.396 -2.282 -17.135 1.00 91.38 95 TRP A CA 1
ATOM 735 C C . TRP A 1 95 ? 12.083 -1.483 -17.118 1.00 91.38 95 TRP A C 1
ATOM 737 O O . TRP A 1 95 ? 11.520 -1.284 -16.039 1.00 91.38 95 TRP A O 1
ATOM 747 N N . ARG A 1 96 ? 11.575 -1.032 -18.276 1.00 93.19 96 ARG A N 1
ATOM 748 C CA . ARG A 1 96 ? 10.303 -0.297 -18.387 1.00 93.19 96 ARG A CA 1
ATOM 749 C C . ARG A 1 96 ? 9.126 -1.220 -18.097 1.00 93.19 96 ARG A C 1
ATOM 751 O O . ARG A 1 96 ? 8.248 -0.871 -17.308 1.00 93.19 96 ARG A O 1
ATOM 758 N N . ILE A 1 97 ? 9.150 -2.422 -18.669 1.00 93.25 97 ILE A N 1
ATOM 759 C CA . ILE A 1 97 ? 8.143 -3.459 -18.409 1.00 93.25 97 ILE A CA 1
ATOM 760 C C . ILE A 1 97 ? 8.235 -3.915 -16.952 1.00 93.25 97 ILE A C 1
ATOM 762 O O . ILE A 1 97 ? 7.215 -3.992 -16.268 1.00 93.25 97 ILE A O 1
ATOM 766 N N . LEU A 1 98 ? 9.448 -4.132 -16.436 1.00 92.94 98 LEU A N 1
ATOM 767 C CA . LEU A 1 98 ? 9.654 -4.483 -15.032 1.00 92.94 98 LEU A CA 1
ATOM 768 C C . LEU A 1 98 ? 9.076 -3.410 -14.096 1.00 92.94 98 LEU A C 1
ATOM 770 O O . LEU A 1 98 ? 8.379 -3.732 -13.137 1.00 92.94 98 LEU A O 1
ATOM 774 N N . GLN A 1 99 ? 9.299 -2.129 -14.394 1.00 93.25 99 GLN A N 1
ATOM 775 C CA . GLN A 1 99 ? 8.755 -1.012 -13.623 1.00 93.25 99 GLN A CA 1
ATOM 776 C C . GLN A 1 99 ? 7.213 -0.994 -13.630 1.00 93.25 99 GLN A C 1
ATOM 778 O O . GLN A 1 99 ? 6.607 -0.742 -12.584 1.00 93.25 99 GLN A O 1
ATOM 783 N N . LEU A 1 100 ? 6.567 -1.306 -14.760 1.00 92.69 100 LEU A N 1
ATOM 784 C CA . LEU A 1 100 ? 5.105 -1.450 -14.835 1.00 92.69 100 LEU A CA 1
ATOM 785 C C . LEU A 1 100 ? 4.603 -2.615 -13.980 1.00 92.69 100 LEU A C 1
ATOM 787 O O . LEU A 1 100 ? 3.663 -2.442 -13.203 1.00 92.69 100 LEU A O 1
ATOM 791 N N . VAL A 1 101 ? 5.263 -3.773 -14.061 1.00 92.94 101 VAL A N 1
ATOM 792 C CA . VAL A 1 101 ? 4.924 -4.954 -13.252 1.00 92.94 101 VAL A CA 1
ATOM 793 C C . VAL A 1 101 ? 5.027 -4.646 -11.759 1.00 92.94 101 VAL A C 1
ATOM 795 O O . VAL A 1 101 ? 4.150 -5.038 -10.998 1.00 92.94 101 VAL A O 1
ATOM 798 N N . LEU A 1 102 ? 6.034 -3.880 -11.332 1.00 91.00 102 LEU A N 1
ATOM 799 C CA . LEU A 1 102 ? 6.175 -3.442 -9.937 1.00 91.00 102 LEU A CA 1
ATOM 800 C C . LEU A 1 102 ? 5.158 -2.377 -9.522 1.00 91.00 102 LEU A C 1
ATOM 802 O O . LEU A 1 102 ? 4.897 -2.206 -8.331 1.00 91.00 102 LEU A O 1
ATOM 806 N N . THR A 1 103 ? 4.584 -1.659 -10.484 1.00 92.62 103 THR A N 1
ATOM 807 C CA . THR A 1 103 ? 3.564 -0.639 -10.228 1.00 92.62 103 THR A CA 1
ATOM 808 C C . THR A 1 103 ? 2.159 -1.245 -10.142 1.00 92.62 103 THR A C 1
ATOM 810 O O . THR A 1 103 ? 1.301 -0.730 -9.425 1.00 92.62 103 THR A O 1
ATOM 813 N N . LEU A 1 104 ? 1.922 -2.383 -10.798 1.00 92.19 104 LEU A N 1
ATOM 814 C CA . LEU A 1 104 ? 0.623 -3.059 -10.825 1.00 92.19 104 LEU A CA 1
ATOM 815 C C . LEU A 1 104 ? 0.046 -3.387 -9.425 1.00 92.19 104 LEU A C 1
ATOM 817 O O . LEU A 1 104 ? -1.142 -3.131 -9.213 1.00 92.19 104 LEU A O 1
ATOM 821 N N . PRO A 1 105 ? 0.832 -3.859 -8.430 1.00 91.44 105 PRO A N 1
ATOM 822 C CA . PRO A 1 105 ? 0.329 -4.149 -7.087 1.00 91.44 105 PRO A CA 1
ATOM 823 C C . PRO A 1 105 ? -0.205 -2.932 -6.321 1.00 91.44 105 PRO A C 1
ATOM 825 O O . PRO A 1 105 ? -0.959 -3.114 -5.367 1.00 91.44 105 PRO A O 1
ATOM 828 N N . TYR A 1 106 ? 0.122 -1.694 -6.712 1.00 90.75 106 TYR A N 1
ATOM 829 C CA . TYR A 1 106 ? -0.397 -0.506 -6.022 1.00 90.75 106 TYR A CA 1
ATOM 830 C C . TYR A 1 106 ? -1.926 -0.398 -6.118 1.00 90.75 106 TYR A C 1
ATOM 832 O O . TYR A 1 106 ? -2.565 0.022 -5.156 1.00 90.75 106 TYR A O 1
ATOM 840 N N . ILE A 1 107 ? -2.531 -0.829 -7.230 1.00 91.69 107 ILE A N 1
ATOM 841 C CA . ILE A 1 107 ? -3.987 -0.767 -7.441 1.00 91.69 107 ILE A CA 1
ATOM 842 C C . ILE A 1 107 ? -4.750 -1.627 -6.418 1.00 91.69 107 ILE A C 1
ATOM 844 O O . ILE A 1 107 ? -5.562 -1.071 -5.669 1.00 91.69 107 ILE A O 1
ATOM 848 N N . PRO A 1 108 ? -4.510 -2.953 -6.311 1.00 92.19 108 PRO A N 1
ATOM 849 C CA . PRO A 1 108 ? -5.188 -3.761 -5.306 1.00 92.19 108 PRO A CA 1
ATOM 850 C C . PRO A 1 108 ? -4.848 -3.303 -3.883 1.00 92.19 108 PRO A C 1
ATOM 852 O O . PRO A 1 108 ? -5.729 -3.329 -3.028 1.00 92.19 108 PRO A O 1
ATOM 855 N N . LEU A 1 109 ? -3.632 -2.809 -3.615 1.00 89.50 109 LEU A N 1
ATOM 856 C CA . LEU A 1 109 ? -3.271 -2.273 -2.296 1.00 89.50 109 LEU A CA 1
ATOM 857 C C . LEU A 1 109 ? -4.095 -1.036 -1.909 1.00 89.50 109 LEU A C 1
ATOM 859 O O . LEU A 1 109 ? -4.520 -0.934 -0.756 1.00 89.50 109 LEU A O 1
ATOM 863 N N . ILE A 1 110 ? -4.374 -0.127 -2.848 1.00 90.88 110 ILE A N 1
ATOM 864 C CA . ILE A 1 110 ? -5.255 1.031 -2.619 1.00 90.88 110 ILE A CA 1
ATOM 865 C C . ILE A 1 110 ? -6.667 0.558 -2.268 1.00 90.88 110 ILE A C 1
ATOM 867 O O . ILE A 1 110 ? -7.229 0.998 -1.264 1.00 90.88 110 ILE A O 1
ATOM 871 N N . ILE A 1 111 ? -7.217 -0.373 -3.052 1.00 89.94 111 ILE A N 1
ATOM 872 C CA . ILE A 1 111 ? -8.566 -0.918 -2.844 1.00 89.94 111 ILE A CA 1
ATOM 873 C C . ILE A 1 111 ? -8.650 -1.610 -1.478 1.00 89.94 111 ILE A C 1
ATOM 875 O O . ILE A 1 111 ? -9.529 -1.301 -0.671 1.00 89.94 111 ILE A O 1
ATOM 879 N N . ILE A 1 112 ? -7.696 -2.493 -1.174 1.00 88.19 112 ILE A N 1
ATOM 880 C CA . ILE A 1 112 ? -7.649 -3.223 0.096 1.00 88.19 112 ILE A CA 1
ATOM 881 C C . ILE A 1 112 ? -7.535 -2.244 1.267 1.00 88.19 112 ILE A C 1
ATOM 883 O O . ILE A 1 112 ? -8.280 -2.351 2.242 1.00 88.19 112 ILE A O 1
ATOM 887 N N . THR A 1 113 ? -6.656 -1.248 1.168 1.00 86.12 113 THR A N 1
ATOM 888 C CA . THR A 1 113 ? -6.472 -0.248 2.228 1.00 86.12 113 THR A CA 1
ATOM 889 C C . THR A 1 113 ? -7.729 0.587 2.437 1.00 86.12 113 THR A C 1
ATOM 891 O O . THR A 1 113 ? -8.094 0.888 3.572 1.00 86.12 113 THR A O 1
ATOM 894 N N . TYR A 1 114 ? -8.436 0.932 1.364 1.00 85.38 114 TYR A N 1
ATOM 895 C CA . TYR A 1 114 ? -9.667 1.699 1.460 1.00 85.38 114 TYR A CA 1
ATOM 896 C C . TYR A 1 114 ? -10.794 0.906 2.142 1.00 85.38 114 TYR A C 1
ATOM 898 O O . TYR A 1 114 ? -11.470 1.438 3.020 1.00 85.38 114 TYR A O 1
ATOM 906 N N . PHE A 1 115 ? -10.995 -0.366 1.798 1.00 81.75 115 PHE A N 1
ATOM 907 C CA . PHE A 1 115 ? -12.123 -1.136 2.338 1.00 81.75 115 PHE A CA 1
ATOM 908 C C . PHE A 1 115 ? -11.829 -1.836 3.671 1.00 81.75 115 PHE A C 1
ATOM 910 O O . PHE A 1 115 ? -12.706 -1.911 4.538 1.00 81.75 115 PHE A O 1
ATOM 917 N N . PHE A 1 116 ? -10.612 -2.348 3.859 1.00 77.69 116 PHE A N 1
ATOM 918 C CA . PHE A 1 116 ? -10.304 -3.261 4.963 1.00 77.69 116 PHE A CA 1
ATOM 919 C C . PHE A 1 116 ? -9.544 -2.621 6.117 1.00 77.69 116 PHE A C 1
ATOM 921 O O . PHE A 1 116 ? -9.639 -3.138 7.229 1.00 77.69 116 PHE A O 1
ATOM 928 N N . VAL A 1 117 ? -8.824 -1.514 5.905 1.00 76.31 117 VAL A N 1
ATOM 929 C CA . VAL A 1 117 ? -8.020 -0.887 6.964 1.00 76.31 117 VAL A CA 1
ATOM 930 C C . VAL A 1 117 ? -8.864 0.156 7.704 1.00 76.31 117 VAL A C 1
ATOM 932 O O . VAL A 1 117 ? -9.119 1.236 7.166 1.00 76.31 117 VAL A O 1
ATOM 935 N N . PRO A 1 118 ? -9.319 -0.113 8.945 1.00 72.75 118 PRO A N 1
ATOM 936 C CA . PRO A 1 118 ? -9.972 0.906 9.749 1.00 72.75 118 PRO A CA 1
ATOM 937 C C . PRO A 1 118 ? -8.955 1.949 10.234 1.00 72.75 118 PRO A C 1
ATOM 939 O O . PRO A 1 118 ? -7.796 1.647 10.555 1.00 72.75 118 PRO A O 1
ATOM 942 N N . GLU A 1 119 ? -9.415 3.192 10.330 1.00 76.12 119 GLU A N 1
ATOM 943 C CA . GLU A 1 119 ? -8.671 4.254 11.003 1.00 76.12 119 GLU A CA 1
ATOM 944 C C . GLU A 1 119 ? -8.624 3.981 12.518 1.00 76.12 119 GLU A C 1
ATOM 946 O O . GLU A 1 119 ? -9.472 3.265 13.056 1.00 76.12 119 GLU A O 1
ATOM 951 N N . SER A 1 120 ? -7.619 4.511 13.223 1.00 70.06 120 SER A N 1
ATOM 952 C CA . SER A 1 120 ? -7.522 4.279 14.669 1.00 70.06 120 SER A CA 1
ATOM 953 C C . SER A 1 120 ? -8.704 4.936 15.403 1.00 70.06 120 SER A C 1
ATOM 955 O O . SER A 1 120 ? -8.906 6.143 15.228 1.00 70.06 120 SER A O 1
ATOM 957 N N . PRO A 1 121 ? -9.426 4.218 16.292 1.00 66.75 121 PRO A N 1
ATOM 958 C CA . PRO A 1 121 ? -10.484 4.806 17.121 1.00 66.75 121 PRO A CA 1
ATOM 959 C C . PRO A 1 121 ? -9.992 6.026 17.902 1.00 66.75 121 PRO A C 1
ATOM 961 O O . PRO A 1 121 ? -10.703 7.015 18.041 1.00 66.75 121 PRO A O 1
ATOM 964 N N . ARG A 1 122 ? -8.731 5.990 18.355 1.00 67.62 122 ARG A N 1
ATOM 965 C CA . ARG A 1 122 ? -8.088 7.089 19.087 1.00 67.62 122 ARG A CA 1
ATOM 966 C C . ARG A 1 122 ? -7.970 8.354 18.241 1.00 67.62 122 ARG A C 1
ATOM 968 O O . ARG A 1 122 ? -8.227 9.447 18.734 1.00 67.62 122 ARG A O 1
ATOM 975 N N . TRP A 1 123 ? -7.585 8.205 16.973 1.00 72.75 123 TRP A N 1
ATOM 976 C CA . TRP A 1 123 ? -7.487 9.330 16.045 1.00 72.75 123 TRP A CA 1
ATOM 977 C C . TRP A 1 123 ? -8.873 9.890 15.718 1.00 72.75 123 TRP A C 1
ATOM 979 O O . TRP A 1 123 ? -9.045 11.104 15.727 1.00 72.75 123 TRP A O 1
ATOM 989 N N . LEU A 1 124 ? -9.870 9.021 15.511 1.00 71.88 124 LEU A N 1
ATOM 990 C CA . LEU A 1 124 ? -11.251 9.436 15.242 1.00 71.88 124 LEU A CA 1
ATOM 991 C C . LEU A 1 124 ? -11.847 10.243 16.408 1.00 71.88 124 LEU A C 1
ATOM 993 O O . LEU A 1 124 ? -12.426 11.302 16.173 1.00 71.88 124 LEU A O 1
ATOM 997 N N . ILE A 1 125 ? -11.615 9.812 17.654 1.00 70.50 125 ILE A N 1
ATOM 998 C CA . ILE A 1 125 ? -12.030 10.549 18.861 1.00 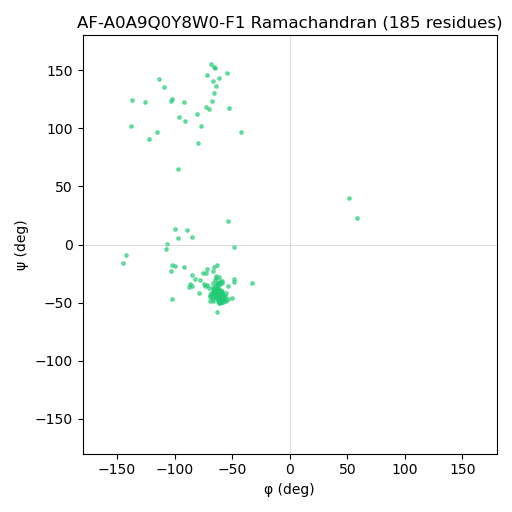70.50 125 ILE A CA 1
ATOM 999 C C . ILE A 1 125 ? -11.339 11.919 18.930 1.00 70.50 125 ILE A C 1
ATOM 1001 O O . ILE A 1 125 ? -12.003 12.936 19.119 1.00 70.50 125 ILE A O 1
ATOM 1005 N N . ASN A 1 126 ? -10.019 11.975 18.712 1.00 72.88 126 ASN A N 1
ATOM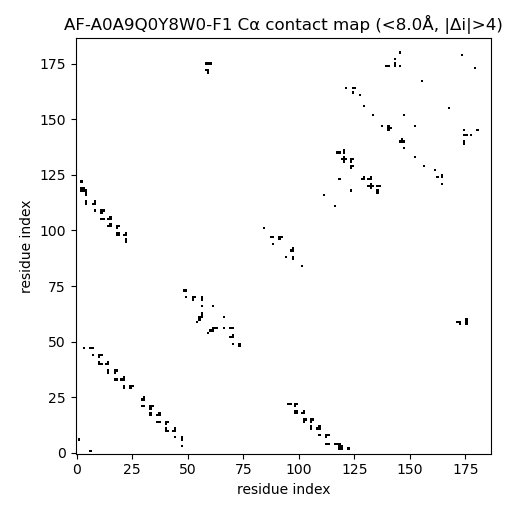 1006 C CA . ASN A 1 126 ? -9.273 13.240 18.728 1.00 72.88 126 ASN A CA 1
ATOM 1007 C C . ASN A 1 126 ? -9.701 14.205 17.609 1.00 72.88 126 ASN A C 1
ATOM 1009 O O . ASN A 1 126 ? -9.588 15.416 17.772 1.00 72.88 126 ASN A O 1
ATOM 1013 N N . GLN A 1 127 ? -10.214 13.680 16.495 1.00 75.25 127 GLN A N 1
ATOM 1014 C CA . GLN A 1 127 ? -10.710 14.462 15.360 1.00 75.25 127 GLN A CA 1
ATOM 1015 C C . GLN A 1 127 ? -12.194 14.834 15.472 1.00 75.25 127 GLN A C 1
ATOM 1017 O O . GLN A 1 127 ? -12.776 15.280 14.486 1.00 75.25 127 GLN A O 1
ATOM 1022 N N . LYS A 1 128 ? -12.817 14.655 16.647 1.00 75.19 128 LYS A N 1
ATOM 1023 C CA . LYS A 1 128 ? -14.251 14.907 16.891 1.00 75.19 128 LYS A CA 1
ATOM 1024 C C . LYS A 1 128 ? -15.191 14.091 15.985 1.00 75.19 128 LYS A C 1
ATOM 1026 O O . LYS A 1 128 ? -16.344 14.461 15.793 1.00 75.19 128 LYS A O 1
ATOM 1031 N N . ARG A 1 129 ? -14.722 12.963 15.441 1.00 77.38 129 ARG A N 1
ATOM 1032 C CA . ARG A 1 129 ? -15.505 12.033 14.609 1.00 77.38 129 ARG A CA 1
ATOM 1033 C C . ARG A 1 129 ? -16.023 10.873 15.458 1.00 77.38 129 ARG A C 1
ATOM 1035 O O . ARG A 1 129 ? -15.607 9.725 15.290 1.00 77.38 129 ARG A O 1
ATOM 1042 N N . SER A 1 130 ? -16.903 11.194 16.402 1.00 71.00 130 SER A N 1
ATOM 1043 C CA . SER A 1 130 ? -17.422 10.253 17.404 1.00 71.00 130 SER A CA 1
ATOM 1044 C C . SER A 1 130 ? -18.208 9.089 16.791 1.00 71.00 130 SER A C 1
ATOM 1046 O O . SER A 1 130 ? -17.975 7.941 17.159 1.00 71.00 130 SER A O 1
ATOM 1048 N N . GLU A 1 131 ? -19.053 9.352 15.791 1.00 75.69 131 GLU A N 1
ATOM 1049 C CA . GLU A 1 131 ? -19.851 8.317 15.111 1.00 75.69 131 GLU A CA 1
ATOM 1050 C C . GLU A 1 131 ? -18.982 7.275 14.391 1.00 75.69 131 GLU A C 1
ATOM 1052 O O . GLU A 1 131 ? -19.238 6.070 14.434 1.00 75.69 131 GLU A O 1
ATOM 1057 N N . ASP A 1 132 ? -17.911 7.725 13.733 1.00 75.94 132 ASP A N 1
ATOM 1058 C CA . ASP A 1 132 ? -16.981 6.825 13.053 1.00 75.94 132 ASP A CA 1
ATOM 1059 C C . ASP A 1 132 ? -16.164 6.012 14.059 1.00 75.94 132 ASP A C 1
ATOM 1061 O O . ASP A 1 132 ? -15.909 4.824 13.838 1.00 75.94 132 ASP A O 1
ATOM 1065 N N . ALA A 1 133 ? -15.776 6.625 15.183 1.00 73.00 133 ALA A N 1
ATOM 1066 C CA . ALA A 1 133 ? -15.108 5.922 16.272 1.00 73.00 133 ALA A CA 1
ATOM 1067 C C . ALA A 1 133 ? -16.005 4.814 16.845 1.00 73.00 133 ALA A C 1
ATOM 1069 O O . ALA A 1 133 ? -15.540 3.689 17.043 1.00 73.00 133 ALA A O 1
ATOM 1070 N N . GLU A 1 134 ? -17.295 5.094 17.044 1.00 74.56 134 GLU A N 1
ATOM 1071 C CA . GLU A 1 134 ? -18.289 4.117 17.481 1.00 74.56 134 GLU A CA 1
ATOM 1072 C C . GLU A 1 134 ? -18.427 2.946 16.497 1.00 74.56 134 GLU A C 1
ATOM 1074 O O . GLU A 1 134 ? -18.357 1.786 16.915 1.00 74.56 134 GLU A O 1
ATOM 1079 N N . LYS A 1 135 ? -18.545 3.215 15.189 1.00 79.94 135 LYS A N 1
ATOM 1080 C CA . LYS A 1 135 ? -18.616 2.162 14.157 1.00 79.94 135 LYS A CA 1
ATOM 1081 C C . LYS A 1 135 ? -17.404 1.231 14.214 1.00 79.94 135 LYS A C 1
ATOM 1083 O O . LYS A 1 135 ? -17.558 0.006 14.150 1.00 79.94 135 LYS A O 1
ATOM 1088 N N . VAL A 1 136 ? -16.201 1.791 14.363 1.00 75.94 136 VAL A N 1
ATOM 1089 C CA . VAL A 1 136 ? -14.966 0.999 14.472 1.00 75.94 136 VAL A CA 1
ATOM 1090 C C . VAL A 1 136 ? -14.951 0.181 15.768 1.00 75.94 136 VAL A C 1
ATOM 1092 O O . VAL A 1 136 ? -14.666 -1.017 15.716 1.00 75.94 136 VAL A O 1
ATOM 1095 N N . LEU A 1 137 ? -15.326 0.769 16.910 1.00 72.88 137 LEU A N 1
ATOM 1096 C CA . LEU A 1 137 ? -15.389 0.070 18.201 1.00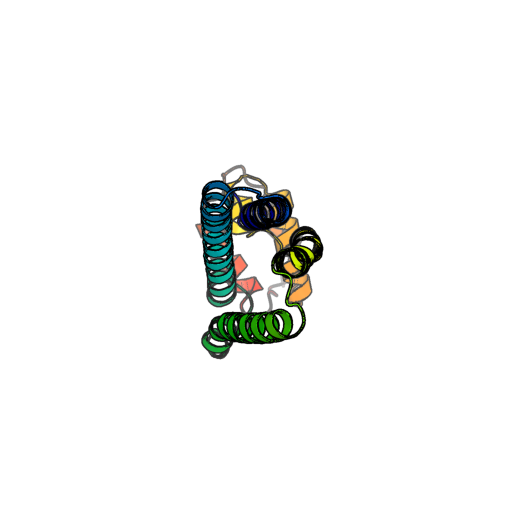 72.88 137 LEU A CA 1
ATOM 1097 C C . LEU A 1 137 ? -16.411 -1.076 18.197 1.00 72.88 137 LEU A C 1
ATOM 1099 O O . LEU A 1 137 ? -16.105 -2.172 18.666 1.00 72.88 137 LEU A O 1
ATOM 1103 N N . ARG A 1 138 ? -17.592 -0.879 17.599 1.00 74.44 138 ARG A N 1
ATOM 1104 C CA . ARG A 1 138 ? -18.603 -1.937 17.426 1.00 74.44 138 ARG A CA 1
ATOM 1105 C C . ARG A 1 138 ? -18.096 -3.066 16.531 1.00 74.44 138 ARG A C 1
ATOM 1107 O O . ARG A 1 138 ? -18.313 -4.239 16.838 1.00 74.44 138 ARG A O 1
ATOM 1114 N N . LYS A 1 139 ? -17.382 -2.743 15.446 1.00 73.88 139 LYS A N 1
ATOM 1115 C CA . LYS A 1 139 ? -16.755 -3.749 14.571 1.00 73.88 139 LYS A CA 1
ATOM 1116 C C . LYS A 1 139 ? -15.696 -4.558 15.328 1.00 73.88 139 LYS A C 1
ATOM 1118 O O . LYS A 1 139 ? -15.688 -5.782 15.226 1.00 73.88 139 LYS A O 1
ATOM 1123 N N . MET A 1 140 ? -14.863 -3.901 16.138 1.00 69.38 140 MET A N 1
ATOM 1124 C CA . MET A 1 140 ? -13.888 -4.570 17.009 1.00 69.38 140 MET A CA 1
ATOM 1125 C C . MET A 1 140 ? -14.565 -5.477 18.043 1.00 69.38 140 MET A C 1
ATOM 1127 O O . MET A 1 140 ? -14.124 -6.606 18.250 1.00 69.38 140 MET A O 1
ATOM 1131 N N . ALA A 1 141 ? -15.660 -5.025 18.656 1.00 70.12 141 ALA A N 1
ATOM 1132 C CA . ALA A 1 141 ? -16.423 -5.812 19.620 1.00 70.12 141 ALA A CA 1
ATO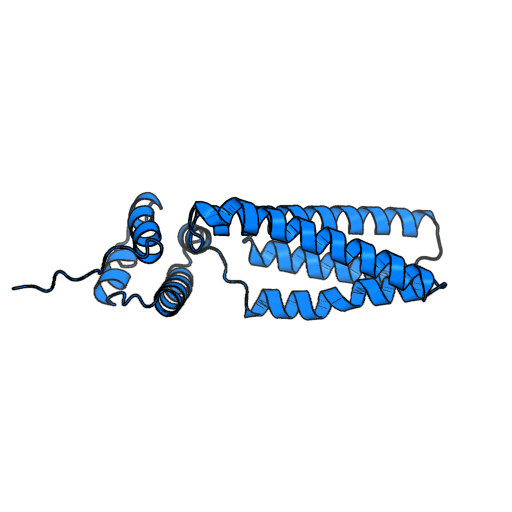M 1133 C C . ALA A 1 141 ? -17.002 -7.091 18.999 1.00 70.12 141 ALA A C 1
ATOM 1135 O O . ALA A 1 141 ? -16.846 -8.169 19.573 1.00 70.12 141 ALA A O 1
ATOM 1136 N N . LYS A 1 142 ? -17.568 -6.995 17.785 1.00 72.31 142 LYS A N 1
ATOM 1137 C CA . LYS A 1 142 ? -18.055 -8.153 17.017 1.00 72.31 142 LYS A CA 1
ATOM 1138 C C . LYS A 1 142 ? -16.942 -9.167 16.743 1.00 72.31 142 LYS A C 1
ATOM 1140 O O . LYS A 1 142 ? -17.123 -10.352 17.011 1.00 72.31 142 LYS A O 1
ATOM 1145 N N . VAL A 1 143 ? -15.775 -8.710 16.277 1.00 66.69 143 VAL A N 1
ATOM 1146 C CA . VAL A 1 143 ? -14.608 -9.581 16.021 1.00 66.69 143 VAL A CA 1
ATOM 1147 C C . VAL A 1 143 ? -14.118 -10.254 17.310 1.00 66.69 143 VAL A C 1
ATOM 1149 O O . VAL A 1 143 ? -13.784 -11.437 17.308 1.00 66.69 143 VAL A O 1
ATOM 1152 N N . ASN A 1 144 ? -14.141 -9.530 18.430 1.00 66.88 144 ASN A N 1
ATOM 1153 C CA . ASN A 1 144 ? -13.722 -10.037 19.738 1.00 66.88 144 ASN A CA 1
ATOM 1154 C C . ASN A 1 144 ? -14.825 -10.788 20.507 1.00 66.88 144 ASN A C 1
ATOM 1156 O O . ASN A 1 144 ? -14.599 -11.160 21.661 1.00 66.88 144 ASN A O 1
ATOM 1160 N N . LYS A 1 145 ? -15.996 -11.034 19.896 1.00 70.25 145 LYS A N 1
ATOM 1161 C CA . LYS A 1 145 ? -17.167 -11.674 20.527 1.00 70.25 145 LYS A CA 1
ATOM 1162 C C . LYS A 1 145 ? -17.568 -11.009 21.855 1.00 70.25 145 LYS A C 1
ATOM 1164 O O . LYS A 1 145 ? -17.889 -11.679 22.836 1.00 70.25 145 LYS A O 1
ATOM 1169 N N . ARG A 1 146 ? -17.505 -9.677 21.907 1.00 67.12 146 ARG A N 1
ATOM 1170 C CA . ARG A 1 146 ? -17.935 -8.860 23.047 1.00 67.12 146 ARG A CA 1
ATOM 1171 C C . ARG A 1 146 ? -19.203 -8.101 22.681 1.00 67.12 146 ARG A C 1
ATOM 1173 O O . ARG A 1 146 ? -19.286 -7.514 21.606 1.00 67.12 146 ARG A O 1
ATOM 1180 N N . ILE A 1 147 ? -20.161 -8.094 23.600 1.00 67.31 147 ILE A N 1
ATOM 1181 C CA . ILE A 1 147 ? -21.364 -7.271 23.511 1.00 67.31 147 ILE A CA 1
ATOM 1182 C C . ILE A 1 147 ? -21.045 -5.966 24.240 1.00 67.31 147 ILE A C 1
ATOM 1184 O O . ILE A 1 147 ? -20.626 -5.994 25.397 1.00 67.31 147 ILE A O 1
ATOM 1188 N N . ILE A 1 148 ? -21.180 -4.840 23.546 1.00 66.75 148 ILE A N 1
ATOM 1189 C CA . ILE A 1 148 ? -21.159 -3.518 24.174 1.00 66.75 148 ILE A CA 1
ATOM 1190 C C . ILE A 1 148 ? -22.611 -3.067 24.243 1.00 66.75 148 ILE A C 1
ATOM 1192 O O . ILE A 1 148 ? -23.282 -3.091 23.213 1.00 66.75 148 ILE A O 1
ATOM 1196 N N . SER A 1 149 ? -23.095 -2.705 25.432 1.00 69.62 149 SER A N 1
ATOM 1197 C CA . SER A 1 149 ? -24.439 -2.149 25.572 1.00 69.62 149 SER A CA 1
ATOM 1198 C C . SER A 1 149 ? -24.520 -0.779 24.898 1.00 69.62 149 SER A C 1
ATOM 1200 O O . SER A 1 149 ? -23.586 0.024 24.988 1.00 69.62 149 SER A O 1
ATOM 1202 N N . ASP A 1 150 ? -25.642 -0.511 24.232 1.00 69.75 150 ASP A N 1
ATOM 1203 C CA . ASP A 1 150 ? -25.874 0.764 23.545 1.00 69.75 150 ASP A CA 1
ATOM 1204 C C . ASP A 1 150 ? -25.854 1.938 24.525 1.00 69.75 150 ASP A C 1
ATOM 1206 O O . ASP A 1 150 ? -25.202 2.939 24.256 1.00 69.75 150 ASP A O 1
ATOM 1210 N N . ASP A 1 151 ? -26.401 1.745 25.724 1.00 65.12 151 ASP A N 1
ATOM 1211 C CA . ASP A 1 151 ? -26.341 2.703 26.832 1.00 65.12 151 ASP A CA 1
ATOM 1212 C C . ASP A 1 151 ? -24.897 3.011 27.282 1.00 65.12 151 ASP A C 1
ATOM 1214 O O . ASP A 1 151 ? -24.563 4.146 27.616 1.00 65.12 151 ASP A O 1
ATOM 1218 N N . PHE A 1 152 ? -23.980 2.038 27.229 1.00 66.06 152 PHE A N 1
ATOM 1219 C CA . PHE A 1 152 ? -22.573 2.311 27.523 1.00 66.06 152 PHE A CA 1
ATOM 1220 C C . PHE A 1 152 ? -21.924 3.173 26.426 1.00 66.06 152 PHE A C 1
ATOM 1222 O O . PHE A 1 152 ? -21.178 4.101 26.743 1.00 66.06 152 PHE A O 1
ATOM 1229 N N . MET A 1 153 ? -22.192 2.876 25.148 1.00 66.56 153 MET A N 1
ATOM 1230 C CA . MET A 1 153 ? -21.671 3.664 24.022 1.00 66.56 153 MET A CA 1
ATOM 1231 C C . MET A 1 153 ? -22.244 5.079 24.043 1.00 66.56 153 MET A C 1
ATOM 1233 O O . MET A 1 153 ? -21.492 6.047 23.947 1.00 66.56 153 MET A O 1
ATOM 1237 N N . GLU A 1 154 ? -23.544 5.203 24.280 1.00 65.69 154 GLU A N 1
ATOM 1238 C CA . GLU A 1 154 ? -24.231 6.477 24.396 1.00 65.69 154 GLU A CA 1
ATOM 1239 C C . GLU A 1 154 ? -23.667 7.293 25.563 1.00 65.69 154 GLU A C 1
ATOM 1241 O O . GLU A 1 154 ? -23.204 8.405 25.351 1.00 65.69 154 GLU A O 1
ATOM 1246 N N . ARG A 1 155 ? -23.524 6.738 26.773 1.00 62.94 155 ARG A N 1
ATOM 1247 C CA . ARG A 1 155 ? -22.863 7.449 27.890 1.00 62.94 155 ARG A CA 1
ATOM 1248 C C . ARG A 1 155 ? -21.424 7.863 27.588 1.00 62.94 155 ARG A C 1
ATOM 1250 O O . ARG A 1 155 ? -20.944 8.853 28.144 1.00 62.94 155 ARG A O 1
ATOM 1257 N N . ALA A 1 156 ? -20.714 7.090 26.771 1.00 62.97 156 ALA A N 1
ATOM 1258 C CA . ALA A 1 156 ? -19.338 7.385 26.416 1.00 62.97 156 ALA A CA 1
ATOM 1259 C C . ALA A 1 156 ? -19.237 8.553 25.417 1.00 62.97 156 ALA A C 1
ATOM 1261 O O . ALA A 1 156 ? -18.299 9.346 25.520 1.00 62.97 156 ALA A O 1
ATOM 1262 N N . PHE A 1 157 ? -20.203 8.697 24.503 1.00 65.69 157 PHE A N 1
ATOM 1263 C CA . PHE A 1 157 ? -20.213 9.731 23.460 1.00 65.69 157 PHE A CA 1
ATOM 1264 C C . PHE A 1 157 ? -21.156 10.928 23.731 1.00 65.69 157 PHE A C 1
ATOM 1266 O O . PHE A 1 157 ? -20.946 11.982 23.139 1.00 65.69 157 PHE A O 1
ATOM 1273 N N . ASN A 1 158 ? -22.134 10.814 24.641 1.00 56.53 158 ASN A N 1
ATOM 1274 C CA . ASN A 1 158 ? -23.255 11.755 24.845 1.00 56.53 158 ASN A CA 1
ATOM 1275 C C . ASN A 1 158 ? -23.071 12.748 26.021 1.00 56.53 158 ASN A C 1
ATOM 1277 O O . ASN A 1 158 ? -24.011 13.415 26.442 1.00 56.53 158 ASN A O 1
ATOM 1281 N N . ARG A 1 159 ? -21.864 12.903 26.588 1.00 51.06 159 ARG A N 1
ATOM 1282 C CA . ARG A 1 159 ? -21.567 14.066 27.452 1.00 51.06 159 ARG A CA 1
ATOM 1283 C C . ARG A 1 159 ? -20.731 15.068 26.676 1.00 51.06 159 ARG A C 1
ATOM 1285 O O . ARG A 1 159 ? -19.628 14.732 26.263 1.00 51.06 159 ARG A O 1
ATOM 1292 N N . ASN A 1 160 ? -21.234 16.301 26.587 1.00 46.38 160 ASN A N 1
ATOM 1293 C CA . ASN A 1 160 ? -20.620 17.520 26.033 1.00 46.38 160 ASN A CA 1
ATOM 1294 C C . ASN A 1 160 ? -19.232 17.910 26.599 1.00 46.38 160 ASN A C 1
ATOM 1296 O O . ASN A 1 160 ? -18.788 19.042 26.436 1.00 46.38 160 ASN A O 1
ATOM 1300 N N . GLU A 1 161 ? -18.493 16.992 27.214 1.00 50.25 161 GLU A N 1
ATOM 1301 C CA . GLU A 1 161 ? -17.060 17.133 27.398 1.00 50.25 161 GLU A CA 1
ATOM 1302 C C . GLU A 1 161 ? -16.347 16.389 26.277 1.00 50.25 161 GLU A C 1
ATOM 1304 O O . GLU A 1 161 ? -16.333 15.159 26.239 1.00 50.25 161 GLU A O 1
ATOM 1309 N N . VAL A 1 162 ? -15.731 17.160 25.380 1.00 47.84 162 VAL A N 1
ATOM 1310 C CA . VAL A 1 162 ? -14.714 16.715 24.420 1.00 47.84 162 VAL A CA 1
ATOM 1311 C C . VAL A 1 162 ? -13.750 15.770 25.147 1.00 47.84 162 VAL A C 1
ATOM 1313 O O . VAL A 1 162 ? -12.880 16.195 25.910 1.00 47.84 162 VAL A O 1
ATOM 1316 N N . CYS A 1 163 ? -13.989 14.466 25.008 1.00 50.66 163 CYS A N 1
ATOM 1317 C CA . CYS A 1 163 ? -13.496 13.497 25.972 1.00 50.66 163 CYS A CA 1
ATOM 1318 C C . CYS A 1 163 ? -11.978 13.370 25.865 1.00 50.66 163 CYS A C 1
ATOM 1320 O O . CYS A 1 163 ? -11.440 12.888 24.867 1.00 50.66 163 CYS A O 1
ATOM 1322 N N . LYS A 1 164 ? -11.278 13.740 26.942 1.00 52.97 164 LYS A N 1
ATOM 1323 C CA . LYS A 1 164 ? -9.885 13.348 27.155 1.00 52.97 164 LYS A CA 1
ATOM 1324 C C . LYS A 1 164 ? -9.798 11.824 27.024 1.00 52.97 164 LYS A C 1
ATOM 1326 O O . LYS A 1 164 ? -10.356 11.091 27.840 1.00 52.97 164 LYS A O 1
ATOM 1331 N N . TYR A 1 165 ? -9.040 11.368 26.026 1.00 49.94 165 TYR A N 1
ATOM 1332 C CA . TYR A 1 165 ? -8.653 9.980 25.730 1.00 49.94 165 TYR A CA 1
ATOM 1333 C C . TYR A 1 165 ? -8.471 9.063 26.966 1.00 49.94 165 TYR A C 1
ATOM 1335 O O . TYR A 1 165 ? -8.833 7.885 26.915 1.00 49.94 165 TYR A O 1
ATOM 1343 N N . LYS A 1 166 ? -7.998 9.608 28.101 1.00 49.41 166 LYS A N 1
ATOM 1344 C CA . LYS A 1 166 ? -7.869 8.918 29.399 1.00 49.41 166 LYS A CA 1
ATOM 1345 C C . LYS A 1 166 ? -9.126 8.147 29.839 1.00 49.41 166 LYS A C 1
ATOM 1347 O O . LYS A 1 166 ? -8.987 7.137 30.522 1.00 49.41 166 LYS A O 1
ATOM 1352 N N . ARG A 1 167 ? -10.336 8.572 29.449 1.00 55.00 167 ARG A N 1
ATOM 1353 C CA . ARG A 1 167 ? -11.592 7.894 29.828 1.00 55.00 167 ARG A CA 1
ATOM 1354 C C . ARG A 1 167 ? -11.885 6.627 29.015 1.00 55.00 167 ARG A C 1
ATOM 1356 O O . ARG A 1 167 ? -12.463 5.684 29.545 1.00 55.00 167 ARG A O 1
ATOM 1363 N N . PHE A 1 168 ? -11.451 6.577 27.756 1.00 54.78 168 PHE A N 1
ATOM 1364 C CA . PHE A 1 168 ? -11.691 5.448 26.846 1.00 54.78 168 PHE A CA 1
ATOM 1365 C C . PHE A 1 168 ? -10.580 4.402 26.868 1.00 54.78 168 PHE A C 1
ATOM 1367 O O . PHE A 1 168 ? -10.799 3.255 26.484 1.00 54.78 168 PHE A O 1
ATOM 1374 N N . GLU A 1 169 ? -9.392 4.768 27.343 1.00 57.66 169 GLU A N 1
ATOM 1375 C CA . GLU A 1 169 ? -8.269 3.852 27.513 1.00 57.66 169 GLU A CA 1
ATOM 1376 C C . GLU A 1 169 ? -8.622 2.557 28.283 1.00 57.66 169 GLU A C 1
ATOM 1378 O O . GLU A 1 169 ? -8.265 1.480 27.796 1.00 57.66 169 GLU A O 1
ATOM 1383 N N . PRO A 1 170 ? -9.350 2.585 29.422 1.00 57.19 170 PRO A N 1
ATOM 1384 C CA . PRO A 1 170 ? -9.775 1.359 30.096 1.00 57.19 170 PRO A CA 1
ATOM 1385 C C . PRO A 1 170 ? -10.792 0.546 29.287 1.00 57.19 170 PRO A C 1
ATOM 1387 O O . PRO A 1 170 ? -10.737 -0.681 29.328 1.00 57.19 170 PRO A O 1
ATOM 1390 N N . LEU A 1 171 ? -11.675 1.180 28.510 1.00 58.06 171 LEU A N 1
ATOM 1391 C CA . LEU A 1 171 ? -12.643 0.477 27.665 1.00 58.06 171 LEU A CA 1
ATOM 1392 C C . LEU A 1 171 ? -11.958 -0.236 26.502 1.00 58.06 171 LEU A C 1
ATOM 1394 O O . LEU A 1 171 ? -12.181 -1.425 26.293 1.00 58.06 171 LEU A O 1
ATOM 1398 N N . ILE A 1 172 ? -11.081 0.474 25.793 1.00 57.09 172 ILE A N 1
ATOM 1399 C CA . ILE A 1 172 ? -10.252 -0.089 24.729 1.00 57.09 172 ILE A CA 1
ATOM 1400 C C . ILE A 1 172 ? -9.459 -1.270 25.296 1.00 57.09 172 ILE A C 1
ATOM 1402 O O . ILE A 1 172 ? -9.541 -2.376 24.774 1.00 57.09 172 ILE A O 1
ATOM 1406 N N . LYS A 1 173 ? -8.800 -1.099 26.450 1.00 58.38 173 LYS A N 1
ATOM 1407 C CA . LYS A 1 173 ? -8.107 -2.200 27.138 1.00 58.38 173 LYS A CA 1
ATOM 1408 C C . LYS A 1 173 ? -9.044 -3.361 27.507 1.00 58.38 173 LYS A C 1
ATOM 1410 O O . LYS A 1 173 ? -8.605 -4.506 27.476 1.00 58.38 173 LYS A O 1
ATOM 1415 N N . THR A 1 174 ? -10.310 -3.107 27.836 1.00 56.38 174 THR A N 1
ATOM 1416 C CA . THR A 1 174 ? -11.292 -4.131 28.247 1.00 56.38 174 THR A CA 1
ATOM 1417 C C . THR A 1 174 ? -11.867 -4.913 27.064 1.00 56.38 174 THR A C 1
ATOM 1419 O O . THR A 1 174 ? -11.952 -6.138 27.132 1.00 56.38 174 THR A O 1
ATOM 1422 N N . LEU A 1 175 ? -12.187 -4.244 25.954 1.00 54.81 175 LEU A N 1
ATOM 1423 C CA . LEU A 1 175 ? -12.629 -4.888 24.709 1.00 54.81 175 LEU A CA 1
ATOM 1424 C C . LEU A 1 175 ? -11.536 -5.775 24.103 1.00 54.81 175 LEU A C 1
ATOM 1426 O O . LEU A 1 175 ? -11.828 -6.788 23.470 1.00 54.81 175 LEU A O 1
ATOM 1430 N N . VAL A 1 176 ? -10.281 -5.409 24.354 1.00 53.06 176 VAL A N 1
ATOM 1431 C CA . VAL A 1 176 ? -9.074 -6.096 23.888 1.00 53.06 176 VAL A CA 1
ATOM 1432 C C . VAL A 1 176 ? -8.656 -7.243 24.806 1.00 53.06 176 VAL A C 1
ATOM 1434 O O . VAL A 1 176 ? -8.169 -8.282 24.352 1.00 53.06 176 VAL A O 1
ATOM 1437 N N . ARG A 1 177 ? -8.831 -7.102 26.125 1.00 49.69 177 ARG A N 1
ATOM 1438 C CA . ARG A 1 177 ? -8.432 -8.136 27.084 1.00 49.69 177 ARG A CA 1
ATOM 1439 C C . ARG A 1 177 ? -9.474 -9.258 27.063 1.00 49.69 177 ARG A C 1
ATOM 1441 O O . ARG A 1 177 ? -10.517 -9.190 27.712 1.00 49.69 177 ARG A O 1
ATOM 1448 N N . LYS A 1 178 ? -9.145 -10.363 26.383 1.00 50.62 178 LYS A N 1
ATOM 1449 C CA . LYS A 1 178 ? -9.902 -11.638 26.317 1.00 50.62 178 LYS A CA 1
ATOM 1450 C C . LYS A 1 178 ? -10.374 -12.235 27.664 1.00 50.62 178 LYS A C 1
ATOM 1452 O O . LYS A 1 178 ? -11.027 -13.268 27.655 1.00 50.62 178 LYS A O 1
ATOM 1457 N N . ARG A 1 179 ? -10.074 -11.638 28.826 1.00 45.88 179 ARG A N 1
ATOM 1458 C CA . ARG A 1 179 ? -10.189 -12.296 30.140 1.00 45.88 179 ARG A CA 1
ATOM 1459 C C . ARG A 1 179 ? -11.317 -11.874 31.083 1.00 45.88 179 ARG A C 1
ATOM 1461 O O . ARG A 1 179 ? -11.417 -12.524 32.113 1.00 45.88 179 ARG A O 1
ATOM 1468 N N . ARG A 1 180 ? -12.177 -10.881 30.808 1.00 40.12 180 ARG A N 1
ATOM 1469 C CA . ARG A 1 180 ? -13.360 -10.675 31.680 1.00 40.12 180 ARG A CA 1
ATOM 1470 C C . ARG A 1 180 ? -14.650 -10.387 30.913 1.00 40.12 180 ARG A C 1
ATOM 1472 O O . ARG A 1 180 ? -14.641 -9.476 30.090 1.00 40.12 180 ARG A O 1
ATOM 1479 N N . PRO A 1 181 ? -15.728 -11.163 31.127 1.00 37.34 181 PRO A N 1
ATOM 1480 C CA . PRO A 1 181 ? -17.059 -10.782 30.675 1.00 37.34 181 PRO A CA 1
ATOM 1481 C C . PRO A 1 181 ? -17.507 -9.506 31.400 1.00 37.34 181 PRO A C 1
ATOM 1483 O O . PRO A 1 181 ? -17.300 -9.359 32.603 1.00 37.34 181 PRO A O 1
ATOM 1486 N N . LEU A 1 182 ? -18.091 -8.576 30.646 1.00 51.34 182 LEU A N 1
ATOM 1487 C CA . LEU A 1 182 ? -18.888 -7.478 31.183 1.00 51.34 182 LEU A CA 1
ATOM 1488 C C . LEU A 1 182 ? -20.266 -8.054 31.499 1.00 51.34 182 LEU A C 1
ATOM 1490 O O . LEU A 1 182 ? -21.137 -8.055 30.639 1.00 51.34 182 LEU A O 1
ATOM 1494 N N . ILE A 1 183 ? -20.439 -8.600 32.700 1.00 43.34 183 ILE A N 1
ATOM 1495 C CA . ILE A 1 183 ? -21.770 -8.830 33.260 1.00 43.34 183 ILE A CA 1
ATOM 1496 C C . ILE A 1 183 ? -21.705 -8.435 34.731 1.00 43.34 183 ILE A C 1
ATOM 1498 O O . ILE A 1 183 ? -21.185 -9.165 35.569 1.00 43.34 183 ILE A O 1
ATOM 1502 N N . ARG A 1 184 ? -22.226 -7.251 35.033 1.00 40.56 184 ARG A N 1
ATOM 1503 C CA . ARG A 1 184 ? -23.009 -7.068 36.249 1.00 40.56 184 ARG A CA 1
ATOM 1504 C C . ARG A 1 184 ? -24.361 -6.569 35.761 1.00 40.56 184 ARG A C 1
ATOM 1506 O O . ARG A 1 184 ? -24.509 -5.387 35.462 1.00 40.56 184 ARG A O 1
ATOM 1513 N N . GLY A 1 185 ? -25.263 -7.518 35.520 1.00 36.25 185 GLY A N 1
ATOM 1514 C CA . GLY A 1 185 ? -26.686 -7.208 35.509 1.00 36.25 185 GLY A CA 1
ATOM 1515 C C . GLY A 1 185 ? -27.098 -6.787 36.925 1.00 36.25 185 GLY A C 1
ATOM 1516 O O . GLY A 1 185 ? -26.402 -7.161 37.878 1.00 36.25 185 GLY A O 1
ATOM 1517 N N . PRO A 1 186 ? -28.133 -5.951 37.059 1.00 44.12 186 PRO A N 1
ATOM 1518 C CA . PRO A 1 186 ? -28.704 -5.630 38.353 1.00 44.12 186 PRO A CA 1
ATOM 1519 C C . PRO A 1 186 ? -29.484 -6.845 38.858 1.00 44.12 186 PRO A C 1
ATOM 1521 O O . PRO A 1 186 ? -30.425 -7.247 38.190 1.00 44.12 186 PRO A O 1
ATOM 1524 N N . ASP A 1 187 ? -29.061 -7.385 39.997 1.00 37.81 187 ASP A N 1
ATOM 1525 C CA . ASP A 1 187 ? -29.887 -8.056 41.007 1.00 37.81 187 ASP A CA 1
ATOM 1526 C C . ASP A 1 187 ? -29.264 -7.722 42.373 1.00 37.81 187 ASP A C 1
ATOM 1528 O O . ASP A 1 187 ? -28.026 -7.905 42.515 1.00 37.81 187 ASP A O 1
#

Nearest PDB structures (foldseek):
  7ac6-assembly1_A  TM=7.531E-01  e=1.682E+00  Streptococcus thermophilus LMG 18311
  4d2c-assembly1_A  TM=7.064E-01  e=2.993E+00  Streptococcus thermophilus LMG 18311
  5oxo-assembly1_A  TM=6.795E-01  e=2.558E+00  Streptococcus thermophilus LMG 18311
  6eia-assembly1_A  TM=6.797E-01  e=3.691E+00  Streptococcus thermophilus
  5d6k-assembly1_A  TM=6.783E-01  e=4.552E+00  Streptococcus thermophilus LMG 18311

Foldseek 3Di:
DDFLLVQLLVLLVQLLVLLLVLLVDPDPVSNVVSVVSNVVSVVSNVVSQLVVLCCCQVFFADDVVCSVVSNVVVVVVVVVVVVVLVVLCVVDVDVSVSSNVVSVVSVVVSVCSVPPPQTDLLVCLVVVVLVSSVVVLVVLLVVLVADDDPVNSCVVNVDPPSDDPVVCRVVSVVSRPNPDHPDDDDD

Organism: Holothuria leucospilota (NCBI:txid206669)

Radius of gyration: 21.35 Å; Cα contacts (8 Å, |Δi|>4): 134; chains: 1; bounding box: 49×31×63 Å